Protein AF-A0A1F7A471-F1 (afdb_monomer_lite)

Foldseek 3Di:
DVVVVVVVVVVPPPPPPPPPDPPDDDDDDDAAQPQDQDDPACAHFPRNVPDALVNVQAPHFGWGQDSVSDIDCPRTHHGHPDPPPPPDDDDDDDDDDDDDDDDDDDDDDDDDDDDDDDDDDDDDDDDPPPPQPADPPLQCVQVPVNSRAAEPVSVVVSCVQLVVLLCVQVVPPDDDDPPPDDRSQPSVRPPHRDVVSVVVNVVRYD

Secondary structure (DSSP, 8-state):
-HHHHHHHHHTT-------------------TTSSS--TT-S-BTTB-TT--TTTTTEEEE--EE-TTSSEEGGGEEEEPP----PPPPPPPPPPPPPPPPPP-----------PPPPPPPP---------PPPPPHHHHTS-SS-SS-B-TTTHHHHHHHHHHHHHHHHHT-SS-----S--TT-SSSSS--SHHHHHHHHHTB-

Radius of gyration: 36.74 Å; chains: 1; bounding box: 46×128×85 Å

Structure (mmCIF, N/CA/C/O backbone):
data_AF-A0A1F7A471-F1
#
_entry.id   AF-A0A1F7A471-F1
#
loop_
_atom_site.group_PDB
_atom_site.id
_atom_site.type_symbol
_atom_site.label_atom_id
_atom_site.label_alt_id
_atom_site.label_comp_id
_atom_site.label_asym_id
_atom_site.label_entity_id
_atom_site.label_seq_id
_atom_site.pdbx_PDB_ins_code
_atom_site.Cartn_x
_atom_site.Cartn_y
_atom_site.Cartn_z
_atom_site.occupancy
_atom_site.B_iso_or_equiv
_atom_site.auth_seq_id
_atom_site.auth_comp_id
_atom_site.auth_asym_id
_atom_site.auth_atom_id
_atom_site.pdbx_PDB_model_num
ATOM 1 N N . MET A 1 1 ? -15.767 83.760 -12.340 1.00 61.53 1 MET A N 1
ATOM 2 C CA . MET A 1 1 ? -14.643 82.827 -12.591 1.00 61.53 1 MET A CA 1
ATOM 3 C C . MET A 1 1 ? -14.712 81.538 -11.773 1.00 61.53 1 MET A C 1
ATOM 5 O O . MET A 1 1 ? -14.435 80.496 -12.341 1.00 61.53 1 MET A O 1
ATOM 9 N N . ILE A 1 2 ? -15.124 81.565 -10.499 1.00 60.84 2 ILE A N 1
ATOM 10 C CA . ILE A 1 2 ? -15.163 80.365 -9.632 1.00 60.84 2 ILE A CA 1
ATOM 11 C C . ILE A 1 2 ? -16.212 79.325 -10.090 1.00 60.84 2 ILE A C 1
ATOM 13 O O . ILE A 1 2 ? -15.950 78.129 -10.060 1.00 60.84 2 ILE A O 1
ATOM 17 N N . VAL A 1 3 ? -17.365 79.770 -10.605 1.00 62.06 3 VAL A N 1
ATOM 18 C CA . VAL A 1 3 ? -18.465 78.877 -11.031 1.00 62.06 3 VAL A CA 1
ATOM 19 C C . VAL A 1 3 ? -18.131 78.074 -12.301 1.00 62.06 3 VAL A C 1
ATOM 21 O O . VAL A 1 3 ? -18.500 76.909 -12.400 1.00 62.06 3 VAL A O 1
ATOM 24 N N . LEU A 1 4 ? -17.374 78.649 -13.249 1.00 61.03 4 LEU A N 1
ATOM 25 C CA . LEU A 1 4 ? -16.948 77.934 -14.465 1.00 61.03 4 LEU A CA 1
ATOM 26 C C . LEU A 1 4 ? -15.910 76.840 -14.168 1.00 61.03 4 LEU A C 1
ATOM 28 O O . LEU A 1 4 ? -15.928 75.797 -14.815 1.00 61.03 4 LEU A O 1
ATOM 32 N N . ALA A 1 5 ? -15.034 77.056 -13.181 1.00 60.69 5 ALA A N 1
ATOM 33 C CA . ALA A 1 5 ? -14.029 76.074 -12.776 1.00 60.69 5 ALA A CA 1
ATOM 34 C C . ALA A 1 5 ? -14.664 74.841 -12.110 1.00 60.69 5 ALA A C 1
ATOM 36 O O . ALA A 1 5 ? -14.241 73.719 -12.372 1.00 60.69 5 ALA A O 1
ATOM 37 N N . ALA A 1 6 ? -15.722 75.035 -11.314 1.00 61.31 6 ALA A N 1
ATOM 38 C CA . ALA A 1 6 ? -16.467 73.939 -10.693 1.00 61.31 6 ALA A CA 1
ATOM 39 C C . ALA A 1 6 ? -17.233 73.089 -11.724 1.00 61.31 6 ALA A C 1
ATOM 41 O O . ALA A 1 6 ? -17.275 71.867 -11.607 1.00 61.31 6 ALA A O 1
ATOM 42 N N . LEU A 1 7 ? -17.785 73.720 -12.768 1.00 61.72 7 LEU A N 1
ATOM 43 C CA . LEU A 1 7 ? -18.482 73.013 -13.845 1.00 61.72 7 LEU A CA 1
ATOM 44 C C . LEU A 1 7 ? -17.508 72.173 -14.688 1.00 61.72 7 LEU A C 1
ATOM 46 O O . LEU A 1 7 ? -17.816 71.038 -15.031 1.00 61.72 7 LEU A O 1
ATOM 50 N N . PHE A 1 8 ? -16.301 72.683 -14.953 1.00 60.00 8 PHE A N 1
ATOM 51 C CA . PHE A 1 8 ? -15.261 71.939 -15.674 1.00 60.00 8 PHE A CA 1
ATOM 52 C C . PHE A 1 8 ? -14.729 70.738 -14.871 1.00 60.00 8 PHE A C 1
ATOM 54 O O . PHE A 1 8 ? -14.389 69.712 -15.455 1.00 60.00 8 PHE A O 1
ATOM 61 N N . LEU A 1 9 ? -14.713 70.840 -13.536 1.00 57.88 9 LEU A N 1
ATOM 62 C CA . LEU A 1 9 ? -14.314 69.752 -12.636 1.00 57.88 9 LEU A CA 1
ATOM 63 C C . LEU A 1 9 ? -15.352 68.614 -12.574 1.00 57.88 9 LEU A C 1
ATOM 65 O O . LEU A 1 9 ? -14.995 67.468 -12.326 1.00 57.88 9 LEU A O 1
ATOM 69 N N . LEU A 1 10 ? -16.634 68.919 -12.807 1.00 58.28 10 LEU A N 1
ATOM 70 C CA . LEU A 1 10 ? -17.724 67.935 -12.791 1.00 58.28 10 LEU A CA 1
ATOM 71 C C . LEU A 1 10 ? -17.850 67.152 -14.112 1.00 58.28 10 LEU A C 1
ATOM 73 O O . LEU A 1 10 ? -18.339 66.026 -14.097 1.00 58.28 10 LEU A O 1
ATOM 77 N N . LEU A 1 11 ? -17.380 67.698 -15.243 1.00 58.06 11 LEU A N 1
ATOM 78 C CA . LEU A 1 11 ? -17.401 67.010 -16.547 1.00 58.06 11 LEU A CA 1
ATOM 79 C C . LEU A 1 11 ? -16.275 65.973 -16.739 1.00 58.06 11 LEU A C 1
ATOM 81 O O . LEU A 1 11 ? -16.316 65.206 -17.702 1.00 58.06 11 LEU A O 1
ATOM 85 N N . THR A 1 12 ? -15.270 65.923 -15.859 1.00 57.50 12 THR A N 1
ATOM 86 C CA . THR A 1 12 ? -14.150 64.967 -15.962 1.00 57.50 12 THR A CA 1
ATOM 87 C C . THR A 1 12 ? -14.329 63.714 -15.110 1.00 57.50 12 THR A C 1
ATOM 89 O O . THR A 1 12 ? -13.489 62.816 -15.183 1.00 57.50 12 THR A O 1
ATOM 92 N N . VAL A 1 13 ? -15.431 63.592 -14.359 1.00 59.12 13 VAL A N 1
ATOM 93 C CA . VAL A 1 13 ? -15.752 62.378 -13.595 1.00 59.12 13 VAL A CA 1
ATOM 94 C C . VAL A 1 13 ? -16.277 61.305 -14.554 1.00 59.12 13 VAL A C 1
ATOM 96 O O . VAL A 1 13 ? -17.459 60.976 -14.589 1.00 59.12 13 VAL A O 1
ATOM 99 N N . ARG A 1 14 ? -15.392 60.767 -15.398 1.00 65.19 14 ARG A N 1
ATOM 100 C CA . ARG A 1 14 ? -15.658 59.527 -16.128 1.00 65.19 14 ARG A CA 1
ATOM 101 C C . ARG A 1 14 ? -15.667 58.404 -15.100 1.00 65.19 14 ARG A C 1
ATOM 103 O O . ARG A 1 14 ? -14.618 58.034 -14.582 1.00 65.19 14 ARG A O 1
ATOM 110 N N . SER A 1 15 ? -16.847 57.875 -14.796 1.00 63.59 15 SER A N 1
ATOM 111 C CA . SER A 1 15 ? -16.983 56.625 -14.055 1.00 63.59 15 SER A CA 1
ATOM 112 C C . SER A 1 15 ? -16.317 55.515 -14.869 1.00 63.59 15 SER A C 1
ATOM 114 O O . SER A 1 15 ? -16.874 55.034 -15.852 1.00 63.59 15 SER A O 1
ATOM 116 N N . ALA A 1 16 ? -15.089 55.147 -14.507 1.00 66.25 16 ALA A N 1
ATOM 117 C CA . ALA A 1 16 ? -14.471 53.930 -15.000 1.00 66.25 16 ALA A CA 1
ATOM 118 C C . ALA A 1 16 ? -15.148 52.762 -14.274 1.00 66.25 16 ALA A C 1
ATOM 120 O O . ALA A 1 16 ? -14.869 52.504 -13.105 1.00 66.25 16 ALA A O 1
ATOM 121 N N . SER A 1 17 ? -16.091 52.096 -14.938 1.00 69.44 17 SER A N 1
ATOM 122 C CA . SER A 1 17 ? -16.615 50.819 -14.459 1.00 69.44 17 SER A CA 1
ATOM 123 C C . SER A 1 17 ? -15.483 49.797 -14.523 1.00 69.44 17 SER A C 1
ATOM 125 O O . SER A 1 17 ? -15.115 49.340 -15.602 1.00 69.44 17 SER A O 1
ATOM 127 N N . ALA A 1 18 ? -14.899 49.466 -13.373 1.00 66.88 18 ALA A N 1
ATOM 128 C CA . ALA A 1 18 ? -14.008 48.323 -13.262 1.00 66.88 18 ALA A CA 1
ATOM 129 C C . ALA A 1 18 ? -14.864 47.053 -13.387 1.00 66.88 18 ALA A C 1
ATOM 131 O O . ALA A 1 18 ? -15.591 46.691 -12.465 1.00 66.88 18 ALA A O 1
ATOM 132 N N . VAL A 1 19 ? -14.833 46.411 -14.556 1.00 72.00 19 VAL A N 1
ATOM 133 C CA . VAL A 1 19 ? -15.349 45.049 -14.717 1.00 72.00 19 VAL A CA 1
ATOM 134 C C . VAL A 1 19 ? -14.347 44.124 -14.028 1.00 72.00 19 VAL A C 1
ATOM 136 O O . VAL A 1 19 ? -13.244 43.932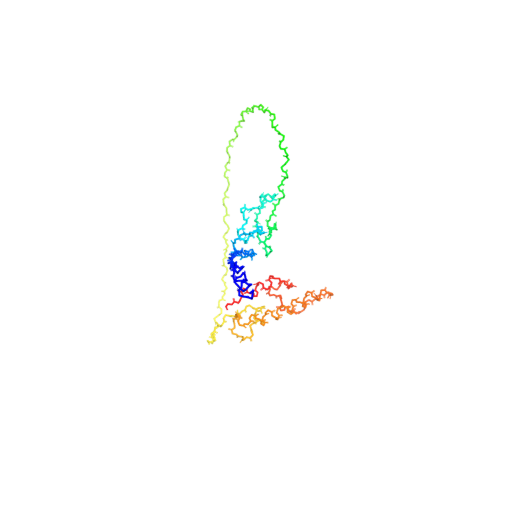 -14.532 1.00 72.00 19 VAL A O 1
ATOM 139 N N . SER A 1 20 ? -14.711 43.588 -12.863 1.00 71.88 20 SER A N 1
ATOM 140 C CA . SER A 1 20 ? -13.999 42.455 -12.268 1.00 71.88 20 SER A CA 1
ATOM 141 C C . SER A 1 20 ? -14.409 41.213 -13.051 1.00 71.88 20 SER A C 1
ATOM 143 O O . SER A 1 20 ? -15.549 40.767 -12.941 1.00 71.88 20 SER A O 1
ATOM 145 N N . GLN A 1 21 ? -13.533 40.713 -13.925 1.00 71.44 21 GLN A N 1
ATOM 146 C CA . GLN A 1 21 ? -13.694 39.369 -14.471 1.00 71.44 21 GLN A CA 1
ATOM 147 C C . GLN A 1 21 ? -13.093 38.401 -13.462 1.00 71.44 21 GLN A C 1
ATOM 149 O O . GLN A 1 21 ? -11.875 38.362 -13.291 1.00 71.44 21 GLN A O 1
ATOM 154 N N . ASP A 1 22 ? -13.947 37.631 -12.798 1.00 77.56 22 ASP A N 1
ATOM 155 C CA . ASP A 1 22 ? -13.494 36.524 -11.970 1.00 77.56 22 ASP A CA 1
ATOM 156 C C . ASP A 1 22 ? -13.024 35.409 -12.909 1.00 77.56 22 ASP A C 1
ATOM 158 O O . ASP A 1 22 ? -13.817 34.669 -13.493 1.00 77.56 22 ASP A O 1
ATOM 162 N N . VAL A 1 23 ? -11.710 35.325 -13.117 1.00 74.69 23 VAL A N 1
ATOM 163 C CA . VAL A 1 23 ? -11.098 34.189 -13.807 1.00 74.69 23 VAL A CA 1
ATOM 164 C C . VAL A 1 23 ? -11.059 33.039 -12.810 1.00 74.69 23 VAL A C 1
ATOM 166 O O . VAL A 1 23 ? -10.160 32.946 -11.976 1.00 74.69 23 VAL A O 1
ATOM 169 N N . THR A 1 24 ? -12.067 32.173 -12.863 1.00 76.38 24 THR A N 1
ATOM 170 C CA . THR A 1 24 ? -12.069 30.932 -12.089 1.00 76.38 24 THR A CA 1
ATOM 171 C C . THR A 1 24 ? -11.083 29.956 -12.725 1.00 76.38 24 THR A C 1
ATOM 173 O O . THR A 1 24 ? -11.373 29.343 -13.749 1.00 76.38 24 THR A O 1
ATOM 176 N N . ALA A 1 25 ? -9.901 29.827 -12.125 1.00 78.00 25 ALA A N 1
ATOM 177 C CA . ALA A 1 25 ? -8.973 28.745 -12.420 1.00 78.00 25 ALA A CA 1
ATOM 178 C C . ALA A 1 25 ? -9.196 27.627 -11.398 1.00 78.00 25 ALA A C 1
ATOM 180 O O . ALA A 1 25 ? -8.990 27.820 -10.200 1.00 78.00 25 ALA A O 1
ATOM 181 N N . THR A 1 26 ? -9.642 26.461 -11.859 1.00 74.75 26 THR A N 1
ATOM 182 C CA . THR A 1 26 ? -9.708 25.264 -11.020 1.00 74.75 26 THR A CA 1
ATOM 183 C C . THR A 1 26 ? -8.337 24.605 -11.042 1.00 74.75 26 THR A C 1
ATOM 185 O O . THR A 1 26 ? -7.922 24.071 -12.068 1.00 74.75 26 THR A O 1
ATOM 188 N N . VAL A 1 27 ? -7.619 24.660 -9.922 1.00 77.88 27 VAL A N 1
ATOM 189 C CA . VAL A 1 27 ? -6.439 23.815 -9.718 1.00 77.88 27 VAL A CA 1
ATOM 190 C C . VAL A 1 27 ? -6.959 22.419 -9.408 1.00 77.88 27 VAL A C 1
ATOM 192 O O . VAL A 1 27 ? -7.575 22.211 -8.365 1.00 77.88 27 VAL A O 1
ATOM 195 N N . ARG A 1 28 ? -6.761 21.481 -10.336 1.00 73.38 28 ARG A N 1
ATOM 196 C CA . ARG A 1 28 ? -6.858 20.059 -10.014 1.00 73.38 28 ARG A CA 1
ATOM 197 C C . ARG A 1 28 ? -5.545 19.669 -9.361 1.00 73.38 28 ARG A C 1
ATOM 199 O O . ARG A 1 28 ? -4.495 19.784 -9.986 1.00 73.38 28 ARG A O 1
ATOM 206 N N . LEU A 1 29 ? -5.614 19.334 -8.082 1.00 71.12 29 LEU A N 1
ATOM 207 C CA . LEU A 1 29 ? -4.512 18.689 -7.393 1.00 71.12 29 LEU A CA 1
ATOM 208 C C . LEU A 1 29 ? -4.626 17.217 -7.786 1.00 71.12 29 LEU A C 1
ATOM 210 O O . LEU A 1 29 ? -5.637 16.612 -7.449 1.00 71.12 29 LEU A O 1
ATOM 214 N N . SER A 1 30 ? -3.674 16.701 -8.559 1.00 78.81 30 SER A N 1
ATOM 215 C CA . SER A 1 30 ? -3.566 15.259 -8.795 1.00 78.81 30 SER A CA 1
ATOM 216 C C . SER A 1 30 ? -3.247 14.607 -7.447 1.00 78.81 30 SER A C 1
ATOM 218 O O . SER A 1 30 ? -2.315 15.056 -6.761 1.00 78.81 30 SER A O 1
ATOM 220 N N . VAL A 1 31 ? -4.103 13.685 -7.006 1.00 86.12 31 VAL A N 1
ATOM 221 C CA . VAL A 1 31 ? -3.988 12.999 -5.719 1.00 86.12 31 VAL A CA 1
ATOM 222 C C . VAL A 1 31 ? -3.836 11.516 -5.987 1.00 86.12 31 VAL A C 1
ATOM 224 O O . VAL A 1 31 ? -4.805 10.855 -6.335 1.00 86.12 31 VAL A O 1
ATOM 227 N N . CYS A 1 32 ? -2.650 11.006 -5.679 1.00 90.38 32 CYS A N 1
ATOM 228 C CA . CYS A 1 32 ? -2.385 9.587 -5.770 1.00 90.38 32 CYS A CA 1
ATOM 229 C C . CYS A 1 32 ? -3.306 8.776 -4.849 1.00 90.38 32 CYS A C 1
ATOM 231 O O . CYS A 1 32 ? -3.420 9.063 -3.649 1.00 90.38 32 CYS A O 1
ATOM 233 N N . GLY A 1 33 ? -3.911 7.732 -5.402 1.00 89.44 33 GLY A N 1
ATOM 234 C CA . GLY A 1 33 ? -4.796 6.804 -4.713 1.00 89.44 33 GLY A CA 1
ATOM 235 C C . GLY A 1 33 ? -6.290 7.086 -4.889 1.00 89.44 33 GLY A C 1
ATOM 236 O O . GLY A 1 33 ? -7.084 6.590 -4.084 1.00 89.44 33 GLY A O 1
ATOM 237 N N . ASP A 1 34 ? -6.693 7.882 -5.880 1.00 91.88 34 ASP A N 1
ATOM 238 C CA . ASP A 1 34 ? -8.094 8.213 -6.164 1.00 91.88 34 ASP A CA 1
ATOM 239 C C . ASP A 1 34 ? -8.738 7.340 -7.264 1.00 91.88 34 ASP A C 1
ATOM 241 O O . ASP A 1 34 ? -9.921 7.505 -7.587 1.00 91.88 34 ASP A O 1
ATOM 245 N N . LEU A 1 35 ? -7.991 6.336 -7.739 1.00 92.62 35 LEU A N 1
ATOM 246 C CA . LEU A 1 35 ? -8.337 5.375 -8.791 1.00 92.62 35 LEU A CA 1
ATOM 247 C C . LEU A 1 35 ? -8.369 5.962 -10.209 1.00 92.62 35 LEU A C 1
ATOM 249 O O . LEU A 1 35 ? -8.890 5.300 -11.116 1.00 92.62 35 LEU A O 1
ATOM 253 N N . VAL A 1 36 ? -7.856 7.177 -10.413 1.00 93.25 36 VAL A N 1
ATOM 254 C CA . VAL A 1 36 ? -7.809 7.839 -11.718 1.00 93.25 36 VAL A CA 1
ATOM 255 C C . VAL A 1 36 ? -6.432 8.455 -11.939 1.00 93.25 36 VAL A C 1
ATOM 257 O O . VAL A 1 36 ? -6.082 9.458 -11.338 1.00 93.25 36 VAL A O 1
ATOM 260 N N . ALA A 1 37 ? -5.680 7.936 -12.905 1.00 94.19 37 ALA A N 1
ATOM 261 C CA . ALA A 1 37 ? -4.380 8.500 -13.241 1.00 94.19 37 ALA A CA 1
ATOM 262 C C . ALA A 1 37 ? -4.550 9.845 -13.978 1.00 94.19 37 ALA A C 1
ATOM 264 O O . ALA A 1 37 ? -4.883 9.882 -15.175 1.00 94.19 37 ALA A O 1
ATOM 265 N N . GLU A 1 38 ? -4.308 10.969 -13.290 1.00 91.38 38 GLU A N 1
ATOM 266 C CA . GLU A 1 38 ? -4.456 12.312 -13.859 1.00 91.38 38 GLU A CA 1
ATOM 267 C C . GLU A 1 38 ? -3.229 13.225 -13.682 1.00 91.38 38 GLU A C 1
ATOM 269 O O . GLU A 1 38 ? -2.317 13.012 -12.889 1.00 91.38 38 GLU A O 1
ATOM 274 N N . GLY A 1 39 ? -3.170 14.287 -14.490 1.00 88.94 39 GLY A N 1
ATOM 275 C CA . GLY A 1 39 ? -2.099 15.280 -14.394 1.00 88.94 39 GLY A CA 1
ATOM 276 C C . GLY A 1 39 ? -0.701 14.697 -14.637 1.00 88.94 39 GLY A C 1
ATOM 277 O O . GLY A 1 39 ? -0.367 14.351 -15.773 1.00 88.94 39 GLY A O 1
ATOM 278 N N . SER A 1 40 ? 0.129 14.696 -13.589 1.00 87.19 40 SER A N 1
ATOM 279 C CA . SER A 1 40 ? 1.523 14.229 -13.610 1.00 87.19 40 SER A CA 1
ATOM 280 C C . SER A 1 40 ? 1.719 12.814 -13.062 1.00 87.19 40 SER A C 1
ATOM 282 O O . SER A 1 40 ? 2.865 12.396 -12.939 1.00 87.19 40 SER A O 1
ATOM 284 N N . GLU A 1 41 ? 0.648 12.102 -12.722 1.00 93.38 41 GLU A N 1
ATOM 285 C CA . GLU A 1 41 ? 0.721 10.720 -12.245 1.00 93.38 41 GLU A CA 1
ATOM 286 C C . GLU A 1 41 ? 0.971 9.763 -13.415 1.00 93.38 41 GLU A C 1
ATOM 288 O O . GLU A 1 41 ? 0.417 9.913 -14.518 1.00 93.38 41 GLU A O 1
ATOM 293 N N . GLU A 1 42 ? 1.842 8.781 -13.192 1.00 94.50 42 GLU A N 1
ATOM 294 C CA . GLU A 1 42 ? 2.112 7.745 -14.187 1.00 94.50 42 GLU A CA 1
ATOM 295 C C . GLU A 1 42 ? 1.012 6.677 -14.173 1.00 94.50 42 GLU A C 1
ATOM 297 O O . GLU A 1 42 ? 0.635 6.163 -15.231 1.00 94.50 42 GLU A O 1
ATOM 302 N N . CYS A 1 43 ? 0.444 6.422 -12.994 1.00 96.00 43 CYS A N 1
ATOM 303 C CA . CYS A 1 43 ? -0.637 5.483 -12.732 1.00 96.00 43 CYS A CA 1
ATOM 304 C C . CYS A 1 43 ? -1.413 5.871 -11.461 1.00 96.00 43 CYS A C 1
ATOM 306 O O . CYS A 1 43 ? -0.953 6.716 -10.703 1.00 96.00 43 CYS A O 1
ATOM 308 N N . ASP A 1 44 ? -2.549 5.216 -11.206 1.00 95.31 44 ASP A N 1
ATOM 309 C CA . ASP A 1 44 ? -3.243 5.231 -9.914 1.00 95.31 44 ASP A CA 1
ATOM 310 C C . ASP A 1 44 ? -3.902 3.868 -9.646 1.00 95.31 44 ASP A C 1
ATOM 312 O O . ASP A 1 44 ? -4.901 3.498 -10.270 1.00 95.31 44 ASP A O 1
ATOM 316 N N . ASN A 1 45 ? -3.345 3.095 -8.710 1.00 92.44 45 ASN A N 1
ATOM 317 C CA . ASN A 1 45 ? -3.793 1.733 -8.401 1.00 92.44 45 ASN A CA 1
ATOM 318 C C . ASN A 1 45 ? -3.884 0.839 -9.658 1.00 92.44 45 ASN A C 1
ATOM 320 O O . ASN A 1 45 ? -2.872 0.362 -10.163 1.00 92.44 45 ASN A O 1
ATOM 324 N N . LEU A 1 46 ? -5.108 0.580 -10.139 1.00 93.56 46 LEU A N 1
ATOM 325 C CA . LEU A 1 46 ? -5.388 -0.234 -11.326 1.00 93.56 46 LEU A CA 1
ATOM 326 C C . LEU A 1 46 ? -5.455 0.593 -12.614 1.00 93.56 46 LEU A C 1
ATOM 328 O O . LEU A 1 46 ? -5.418 0.015 -13.703 1.00 93.56 46 LEU A O 1
ATOM 332 N N . ASP A 1 47 ? -5.565 1.919 -12.517 1.00 96.00 47 ASP A N 1
ATOM 333 C CA . ASP A 1 47 ? -5.438 2.802 -13.669 1.00 96.00 47 ASP A CA 1
ATOM 334 C C . ASP A 1 47 ? -3.957 2.962 -14.024 1.00 96.00 47 ASP A C 1
ATOM 336 O O . ASP A 1 47 ? -3.279 3.907 -13.635 1.00 96.00 47 ASP A O 1
ATOM 340 N N . LEU A 1 48 ? -3.435 1.988 -14.765 1.00 95.81 48 LEU A N 1
ATOM 341 C CA . LEU A 1 48 ? -2.052 1.981 -15.243 1.00 95.81 48 LEU A CA 1
ATOM 342 C C . LEU A 1 48 ? -1.891 2.735 -16.571 1.00 95.81 48 LEU A C 1
ATOM 344 O O . LEU A 1 48 ? -0.885 2.555 -17.256 1.00 95.81 48 LEU A O 1
AT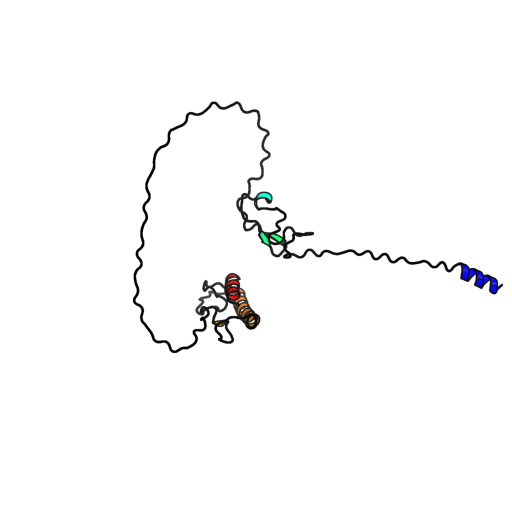OM 348 N N . ARG A 1 49 ? -2.895 3.514 -17.005 1.00 94.50 49 ARG A N 1
ATOM 349 C CA . ARG A 1 49 ? -2.909 4.204 -18.312 1.00 94.50 49 ARG A CA 1
ATOM 350 C C . ARG A 1 49 ? -2.616 3.273 -19.492 1.00 94.50 49 ARG A C 1
ATOM 352 O O . ARG A 1 49 ? -1.845 3.607 -20.398 1.00 94.50 49 ARG A O 1
ATOM 359 N N . ASP A 1 50 ? -3.208 2.081 -19.439 1.00 94.50 50 ASP A N 1
ATOM 360 C CA . ASP A 1 50 ? -2.995 0.977 -20.383 1.00 94.50 50 ASP A CA 1
ATOM 361 C C . ASP A 1 50 ? -1.528 0.502 -20.500 1.00 94.50 50 ASP A C 1
ATOM 363 O O . ASP A 1 50 ? -1.170 -0.204 -21.450 1.00 94.50 50 ASP A O 1
ATOM 367 N N . GLN A 1 51 ? -0.657 0.867 -19.552 1.00 96.44 51 GLN A N 1
ATOM 368 C CA . GLN A 1 51 ? 0.703 0.344 -19.485 1.00 96.44 51 GLN A CA 1
ATOM 369 C C . GLN A 1 51 ? 0.723 -1.063 -18.893 1.00 96.44 51 GLN A C 1
ATOM 371 O O . GLN A 1 51 ? -0.127 -1.479 -18.110 1.00 96.44 51 GLN A O 1
ATOM 376 N N . THR A 1 52 ? 1.732 -1.819 -19.305 1.00 95.75 52 THR A N 1
ATOM 377 C CA . THR A 1 52 ? 2.021 -3.171 -18.835 1.00 95.75 52 THR A CA 1
ATOM 378 C C . THR A 1 52 ? 3.532 -3.322 -18.728 1.00 95.75 52 THR A C 1
ATOM 380 O O . THR A 1 52 ? 4.277 -2.598 -19.389 1.00 95.75 52 THR A O 1
ATOM 383 N N . CYS A 1 53 ? 4.009 -4.346 -18.022 1.00 96.19 53 CYS A N 1
ATOM 384 C CA . CYS A 1 53 ? 5.429 -4.703 -18.049 1.00 96.19 53 CYS A CA 1
ATOM 385 C C . CYS A 1 53 ? 5.969 -4.795 -19.491 1.00 96.19 53 CYS A C 1
ATOM 387 O O . CYS A 1 53 ? 7.078 -4.359 -19.793 1.00 96.19 53 CYS A O 1
ATOM 389 N N . ARG A 1 54 ? 5.149 -5.282 -20.433 1.00 93.88 54 ARG A N 1
ATOM 390 C CA . ARG A 1 54 ? 5.540 -5.406 -21.840 1.00 93.88 54 ARG A CA 1
ATOM 391 C C . ARG A 1 54 ? 5.709 -4.071 -22.562 1.00 93.88 54 ARG A C 1
ATOM 393 O O . ARG A 1 54 ? 6.583 -3.972 -23.423 1.00 93.88 54 ARG A O 1
ATOM 400 N N . SER A 1 55 ? 4.891 -3.065 -22.256 1.00 93.38 55 SER A N 1
ATOM 401 C CA . SER A 1 55 ? 5.033 -1.736 -22.865 1.00 93.38 55 SER A CA 1
ATOM 402 C C . SER A 1 55 ? 6.228 -0.965 -22.298 1.00 93.38 55 SER A C 1
ATOM 404 O O . SER A 1 55 ? 6.822 -0.177 -23.032 1.00 93.38 55 SER A O 1
ATOM 406 N N . LEU A 1 56 ? 6.643 -1.272 -21.064 1.00 92.62 56 LEU A N 1
ATOM 407 C CA . LEU A 1 56 ? 7.843 -0.726 -20.415 1.00 92.62 56 LEU A CA 1
ATOM 408 C C . LEU A 1 56 ? 9.151 -1.437 -20.822 1.00 92.62 56 LEU A C 1
ATOM 410 O O . LEU A 1 56 ? 10.240 -1.025 -20.436 1.00 92.62 56 LEU A O 1
ATOM 414 N N . GLY A 1 57 ? 9.073 -2.474 -21.662 1.00 91.38 57 GLY A N 1
ATOM 415 C CA . GLY A 1 57 ? 10.250 -3.164 -22.203 1.00 91.38 57 GLY A CA 1
ATOM 416 C C . GLY A 1 57 ? 10.636 -4.451 -21.471 1.00 91.38 57 GLY A C 1
ATOM 417 O O . GLY A 1 57 ? 11.698 -5.017 -21.741 1.00 91.38 57 GLY A O 1
ATOM 418 N N . TYR A 1 58 ? 9.770 -4.962 -20.602 1.00 93.62 58 TYR A N 1
ATOM 419 C CA . TYR A 1 58 ? 9.901 -6.292 -20.020 1.00 93.62 58 TYR A CA 1
ATOM 420 C C . TYR A 1 58 ? 9.234 -7.358 -20.901 1.00 93.62 58 TYR A C 1
ATOM 422 O O . TYR A 1 58 ? 8.470 -7.071 -21.824 1.00 93.62 58 TYR A O 1
ATOM 430 N N . PHE A 1 59 ? 9.551 -8.626 -20.660 1.00 91.94 59 PHE A N 1
ATOM 431 C CA . PHE A 1 59 ? 8.990 -9.746 -21.408 1.00 91.94 59 PHE A CA 1
ATOM 432 C C . PHE A 1 59 ? 7.578 -10.086 -20.918 1.00 91.94 59 PHE A C 1
ATOM 434 O O . PHE A 1 59 ? 6.680 -10.314 -21.734 1.00 91.94 59 PHE A O 1
ATOM 441 N N . ALA A 1 60 ? 7.396 -10.117 -19.597 1.00 92.12 60 ALA A N 1
ATOM 442 C CA . ALA A 1 60 ? 6.141 -10.422 -18.920 1.00 92.12 60 ALA A CA 1
ATOM 443 C C . ALA A 1 60 ? 6.155 -9.877 -17.478 1.00 92.12 60 ALA A C 1
ATOM 445 O O . ALA A 1 60 ? 7.122 -9.239 -17.061 1.00 92.12 60 ALA A O 1
ATOM 446 N N . GLY A 1 61 ? 5.076 -10.132 -16.741 1.00 94.75 61 GLY A N 1
ATOM 447 C CA . GLY A 1 61 ? 4.908 -9.734 -15.347 1.00 94.75 61 GLY A CA 1
ATOM 448 C C . GLY A 1 61 ? 3.627 -8.952 -15.109 1.00 94.75 61 GLY A C 1
ATOM 449 O O . GLY A 1 61 ? 2.891 -8.654 -16.055 1.00 94.75 61 GLY A O 1
ATOM 450 N N . ASP A 1 62 ? 3.405 -8.636 -13.841 1.00 95.56 62 ASP A N 1
ATOM 451 C CA . ASP A 1 62 ? 2.308 -7.801 -13.370 1.00 95.56 62 ASP A CA 1
ATOM 452 C C . ASP A 1 62 ? 2.883 -6.430 -13.007 1.00 95.56 62 ASP A C 1
ATOM 454 O O . ASP A 1 62 ? 3.804 -6.336 -12.200 1.00 95.56 62 ASP A O 1
ATOM 458 N N . LEU A 1 63 ? 2.384 -5.384 -13.668 1.00 96.38 63 LEU A N 1
ATOM 459 C CA . LEU A 1 63 ? 2.779 -4.003 -13.402 1.00 96.38 63 LEU A CA 1
ATOM 460 C C . LEU A 1 63 ? 1.866 -3.450 -12.308 1.00 96.38 63 LEU A C 1
ATOM 462 O O . LEU A 1 63 ? 0.645 -3.539 -12.448 1.00 96.38 63 LEU A O 1
ATOM 466 N N . SER A 1 64 ? 2.443 -2.890 -11.250 1.00 95.94 64 SER A N 1
ATOM 467 C CA . SER A 1 64 ? 1.709 -2.229 -10.167 1.00 95.94 64 SER A CA 1
ATOM 468 C C . SER A 1 64 ? 1.941 -0.720 -10.187 1.00 95.94 64 SER A C 1
ATOM 470 O O . SER A 1 64 ? 2.845 -0.216 -10.852 1.00 95.94 64 SER A O 1
ATOM 472 N N . CYS A 1 65 ? 1.086 0.000 -9.468 1.00 96.62 65 CYS A N 1
ATOM 473 C CA . CYS A 1 65 ? 1.284 1.406 -9.158 1.00 96.62 65 CYS A CA 1
ATOM 474 C C . CYS A 1 65 ? 1.710 1.541 -7.697 1.00 96.62 65 CYS A C 1
ATOM 476 O O . CYS A 1 65 ? 1.075 0.933 -6.829 1.00 96.62 65 CYS A O 1
ATOM 478 N N . ASP A 1 66 ? 2.769 2.299 -7.425 1.00 93.62 66 ASP A N 1
ATOM 479 C CA . ASP A 1 66 ? 3.237 2.519 -6.060 1.00 93.62 66 ASP A CA 1
ATOM 480 C C . ASP A 1 66 ? 2.497 3.670 -5.350 1.00 93.62 66 ASP A C 1
ATOM 482 O O . ASP A 1 66 ? 1.616 4.331 -5.901 1.00 93.62 66 ASP A O 1
ATOM 486 N N . ILE A 1 67 ? 2.860 3.921 -4.087 1.00 90.88 67 ILE A N 1
ATOM 487 C CA . ILE A 1 67 ? 2.248 4.984 -3.270 1.00 90.88 67 ILE A CA 1
ATOM 488 C C . ILE A 1 67 ? 2.645 6.405 -3.703 1.00 90.88 67 ILE A C 1
ATOM 490 O O . ILE A 1 67 ? 2.090 7.378 -3.190 1.00 90.88 67 ILE A O 1
ATOM 494 N N . ALA A 1 68 ? 3.650 6.529 -4.567 1.00 90.94 68 ALA A N 1
ATOM 495 C CA . ALA A 1 68 ? 4.098 7.775 -5.170 1.00 90.94 68 ALA A CA 1
ATOM 496 C C . ALA A 1 68 ? 3.457 8.007 -6.553 1.00 90.94 68 ALA A C 1
ATOM 498 O O . ALA A 1 68 ? 3.712 9.047 -7.160 1.00 90.94 68 ALA A O 1
ATOM 499 N N . CYS A 1 69 ? 2.590 7.092 -7.010 1.00 94.38 69 CYS A N 1
ATOM 500 C CA . CYS A 1 69 ? 2.001 7.076 -8.347 1.00 94.38 69 CYS A CA 1
ATOM 501 C C . CYS A 1 69 ? 3.045 6.989 -9.470 1.00 94.38 69 CYS A C 1
ATOM 503 O O . CYS A 1 69 ? 2.868 7.542 -10.564 1.00 94.38 69 CYS A O 1
ATOM 505 N N . GLU A 1 70 ? 4.122 6.262 -9.176 1.00 95.06 70 GLU A N 1
ATOM 506 C CA . GLU A 1 70 ? 5.123 5.790 -10.124 1.00 95.06 70 GLU A CA 1
ATOM 507 C C . GLU A 1 70 ? 4.881 4.302 -10.425 1.00 95.06 70 GLU A C 1
ATOM 509 O O . GLU A 1 70 ? 4.282 3.556 -9.636 1.00 95.06 70 GLU A O 1
ATOM 514 N N . PHE A 1 71 ? 5.325 3.854 -11.599 1.00 96.81 71 PHE A N 1
ATOM 515 C CA . PHE A 1 71 ? 5.233 2.443 -11.959 1.00 96.81 71 PHE A CA 1
ATOM 516 C C . PHE A 1 71 ? 6.133 1.577 -11.070 1.00 96.81 71 PHE A C 1
ATOM 518 O O . PHE A 1 71 ? 7.355 1.722 -11.059 1.00 96.81 71 PHE A O 1
ATOM 525 N N . ASP A 1 72 ? 5.532 0.605 -10.389 1.00 96.44 72 ASP A N 1
ATOM 526 C CA . ASP A 1 72 ? 6.251 -0.429 -9.656 1.00 96.44 72 ASP A CA 1
ATOM 527 C C . ASP A 1 72 ? 6.549 -1.614 -10.582 1.00 96.44 72 ASP A C 1
ATOM 529 O O . ASP A 1 72 ? 5.697 -2.451 -10.900 1.00 96.44 72 ASP A O 1
ATOM 533 N N . GLU A 1 73 ? 7.799 -1.668 -11.036 1.00 95.69 73 GLU A N 1
ATOM 534 C CA . GLU A 1 73 ? 8.298 -2.681 -11.962 1.00 95.69 73 GLU A CA 1
ATOM 535 C C . GLU A 1 73 ? 8.781 -3.963 -11.254 1.00 95.69 73 GLU A C 1
ATOM 537 O O . GLU A 1 73 ? 9.283 -4.870 -11.923 1.00 95.69 73 GLU A O 1
ATOM 542 N N . LEU A 1 74 ? 8.638 -4.094 -9.925 1.00 94.88 74 LEU A N 1
ATOM 543 C CA . LEU A 1 74 ? 9.119 -5.270 -9.179 1.00 94.88 74 LEU A CA 1
ATOM 544 C C . LEU A 1 74 ? 8.428 -6.578 -9.598 1.00 94.88 74 LEU A C 1
ATOM 546 O O . LEU A 1 74 ? 9.036 -7.649 -9.530 1.00 94.88 74 LEU A O 1
ATOM 550 N N . GLY A 1 75 ? 7.175 -6.500 -10.055 1.00 94.06 75 GLY A N 1
ATOM 551 C CA . GLY A 1 75 ? 6.438 -7.633 -10.624 1.00 94.06 75 GLY A CA 1
ATOM 552 C C . GLY A 1 75 ? 6.807 -7.955 -12.079 1.00 94.06 75 GLY A C 1
ATOM 553 O O . GLY A 1 75 ? 6.403 -9.000 -12.606 1.00 94.06 75 GLY A O 1
ATOM 554 N N . CYS A 1 76 ? 7.592 -7.098 -12.737 1.00 96.19 76 CYS A N 1
ATOM 555 C CA . CYS A 1 76 ? 8.037 -7.282 -14.111 1.00 96.19 76 CYS A CA 1
ATOM 556 C C . CYS A 1 76 ? 9.291 -8.159 -14.195 1.00 96.19 76 CYS A C 1
ATOM 558 O O . CYS A 1 76 ? 10.221 -8.053 -13.398 1.00 96.19 76 CYS A O 1
ATOM 560 N N . TYR A 1 77 ? 9.356 -9.035 -15.202 1.00 94.12 77 TYR A N 1
ATOM 561 C CA . TYR A 1 77 ? 10.503 -9.922 -15.376 1.00 94.12 77 TYR A CA 1
ATOM 562 C C . TYR A 1 77 ? 10.841 -10.218 -16.833 1.00 94.12 77 TYR A C 1
ATOM 564 O O . TYR A 1 77 ? 10.014 -10.184 -17.748 1.00 94.12 77 TYR A O 1
ATOM 572 N N . GLY A 1 78 ? 12.119 -10.564 -17.014 1.00 88.44 78 GLY A N 1
ATOM 573 C CA . GLY A 1 78 ? 12.759 -10.711 -18.312 1.00 88.44 78 GLY A CA 1
ATOM 574 C C . GLY A 1 78 ? 12.890 -9.349 -18.979 1.00 88.44 78 GLY A C 1
ATOM 575 O O . GLY A 1 78 ? 11.899 -8.692 -19.259 1.00 88.44 78 GLY A O 1
ATOM 576 N N . THR A 1 79 ? 14.101 -8.897 -19.270 1.00 79.25 79 THR A N 1
ATOM 577 C CA . THR A 1 79 ? 14.250 -7.748 -20.161 1.00 79.25 79 THR A CA 1
ATOM 578 C C . THR A 1 79 ? 13.899 -8.225 -21.564 1.00 79.25 79 THR A C 1
ATOM 580 O O . THR A 1 79 ? 14.464 -9.211 -22.052 1.00 79.25 79 THR A O 1
ATOM 583 N N . ALA A 1 80 ? 12.916 -7.594 -22.212 1.00 70.75 80 ALA A N 1
ATOM 584 C CA . ALA A 1 80 ? 12.693 -7.885 -23.617 1.00 70.75 80 ALA A CA 1
ATOM 585 C C . ALA A 1 80 ? 14.001 -7.541 -24.347 1.00 70.75 80 ALA A C 1
ATOM 587 O O . ALA A 1 80 ? 14.589 -6.487 -24.075 1.00 70.75 80 ALA A O 1
ATOM 588 N N . PRO A 1 81 ? 14.508 -8.409 -25.243 1.00 70.31 81 PRO A N 1
ATOM 589 C CA . PRO A 1 81 ? 15.659 -8.035 -26.042 1.00 70.31 81 PRO A CA 1
ATOM 590 C C . PRO A 1 81 ? 15.296 -6.736 -26.755 1.00 70.31 81 PRO A C 1
ATOM 592 O O . PRO A 1 81 ? 14.270 -6.677 -27.439 1.00 70.31 81 PRO A O 1
ATOM 595 N N . THR A 1 82 ? 16.111 -5.692 -26.562 1.00 68.62 82 THR A N 1
ATOM 596 C CA . THR A 1 82 ? 15.971 -4.432 -27.295 1.00 68.62 82 THR A CA 1
ATOM 597 C C . THR A 1 82 ? 15.731 -4.790 -28.756 1.00 68.62 82 THR A C 1
ATOM 599 O O . THR A 1 82 ? 16.511 -5.597 -29.281 1.00 68.62 82 THR A O 1
ATOM 602 N N . PRO A 1 83 ? 14.667 -4.282 -29.412 1.00 62.31 83 PRO A N 1
ATOM 603 C CA . PRO A 1 83 ? 14.406 -4.629 -30.795 1.00 62.31 83 PRO A CA 1
ATOM 604 C C . PRO A 1 83 ? 15.635 -4.218 -31.597 1.00 62.31 83 PRO A C 1
ATOM 606 O O . PRO A 1 83 ? 15.876 -3.040 -31.855 1.00 62.31 83 PRO A O 1
ATOM 609 N N . THR A 1 84 ? 16.459 -5.205 -31.948 1.00 67.00 84 THR A N 1
ATOM 610 C CA . THR A 1 84 ? 17.537 -4.997 -32.901 1.00 67.00 84 THR A CA 1
ATOM 611 C C . THR A 1 84 ? 16.817 -4.575 -34.172 1.00 67.00 84 THR A C 1
ATOM 613 O O . THR A 1 84 ? 15.887 -5.292 -34.565 1.00 67.00 84 THR A O 1
ATOM 616 N N . PRO A 1 85 ? 17.149 -3.419 -34.782 1.00 65.00 85 PRO A N 1
ATOM 617 C CA . PRO A 1 85 ? 16.489 -2.992 -36.005 1.00 65.00 85 PRO A CA 1
ATOM 618 C C . PRO A 1 85 ? 16.543 -4.167 -36.972 1.00 65.00 85 PRO A C 1
ATOM 620 O O . PRO A 1 85 ? 17.623 -4.633 -37.336 1.00 65.00 85 PRO A O 1
ATOM 623 N N . THR A 1 86 ? 15.371 -4.724 -37.278 1.00 67.00 86 THR A N 1
ATOM 624 C CA . THR A 1 86 ? 15.280 -5.928 -38.094 1.00 67.00 86 THR A CA 1
ATOM 625 C C . THR A 1 86 ? 15.856 -5.559 -39.455 1.00 67.00 86 THR A C 1
ATOM 627 O O . THR A 1 86 ? 15.311 -4.650 -40.088 1.00 67.00 86 THR A O 1
ATOM 630 N N . PRO A 1 87 ? 16.961 -6.177 -39.920 1.00 66.56 87 PRO A N 1
ATOM 631 C CA . PRO A 1 87 ? 17.404 -5.938 -41.280 1.00 66.56 87 PRO A CA 1
ATOM 632 C C . PRO A 1 87 ? 16.259 -6.360 -42.200 1.00 66.56 87 PRO A C 1
ATOM 634 O O . PRO A 1 87 ? 15.778 -7.491 -42.117 1.00 66.56 87 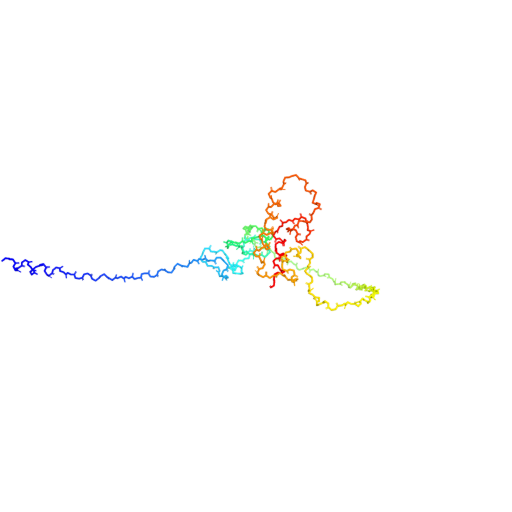PRO A O 1
ATOM 637 N N . THR A 1 88 ? 15.791 -5.429 -43.034 1.00 70.75 88 THR A N 1
ATOM 638 C CA . THR A 1 88 ? 14.754 -5.675 -44.038 1.00 70.75 88 THR A CA 1
ATOM 639 C C . THR A 1 88 ? 15.092 -6.967 -44.787 1.00 70.75 88 THR A C 1
ATOM 641 O O . THR A 1 88 ? 16.169 -7.037 -45.387 1.00 70.75 88 THR A O 1
ATOM 644 N N . PRO A 1 89 ? 14.242 -8.009 -44.740 1.00 60.50 89 PRO A N 1
ATOM 645 C CA . PRO A 1 89 ? 14.590 -9.293 -45.322 1.00 60.50 89 PRO A CA 1
ATOM 646 C C . PRO A 1 89 ? 14.769 -9.153 -46.835 1.00 60.50 89 PRO A C 1
ATOM 648 O O . PRO A 1 89 ? 13.899 -8.641 -47.540 1.00 60.50 89 PRO A O 1
ATOM 651 N N . ALA A 1 90 ? 15.902 -9.640 -47.339 1.00 71.75 90 ALA A N 1
ATOM 652 C CA . ALA A 1 90 ? 16.034 -9.970 -48.751 1.00 71.75 90 ALA A CA 1
ATOM 653 C C . ALA A 1 90 ? 15.038 -11.105 -49.090 1.00 71.75 90 ALA A C 1
ATOM 655 O O . ALA A 1 90 ? 14.794 -11.971 -48.242 1.00 71.75 90 ALA A O 1
ATOM 656 N N . PRO A 1 91 ? 14.439 -11.123 -50.297 1.00 58.28 91 PRO A N 1
ATOM 657 C CA . PRO A 1 91 ? 13.405 -12.093 -50.654 1.00 58.28 91 PRO A CA 1
ATOM 658 C C . PRO A 1 91 ? 13.921 -13.529 -50.494 1.00 58.28 91 PRO A C 1
ATOM 660 O O . PRO A 1 91 ? 14.904 -13.927 -51.117 1.00 58.28 91 PRO A O 1
ATOM 663 N N . THR A 1 92 ? 13.263 -14.304 -49.631 1.00 65.75 92 THR A N 1
ATOM 664 C CA . THR A 1 92 ? 13.630 -15.697 -49.340 1.00 65.75 92 THR A CA 1
ATOM 665 C C . THR A 1 92 ? 13.057 -16.634 -50.413 1.00 65.75 92 THR A C 1
ATOM 667 O O . THR A 1 92 ? 11.864 -16.531 -50.712 1.00 65.75 92 THR A O 1
ATOM 670 N N . PRO A 1 93 ? 13.845 -17.563 -50.993 1.00 57.94 93 PRO A N 1
ATOM 671 C CA . PRO A 1 93 ? 13.312 -18.603 -51.867 1.00 57.94 93 PRO A CA 1
ATOM 672 C C . PRO A 1 93 ? 12.488 -19.632 -51.077 1.00 57.94 93 PRO A C 1
ATOM 674 O O . PRO A 1 93 ? 12.853 -20.063 -49.985 1.00 57.94 93 PRO A O 1
ATOM 677 N N . THR A 1 94 ? 11.362 -20.016 -51.669 1.00 59.31 94 THR A N 1
ATOM 678 C CA . THR A 1 94 ? 10.326 -20.913 -51.145 1.00 59.31 94 THR A CA 1
ATOM 679 C C . THR A 1 94 ? 10.867 -22.292 -50.724 1.00 59.31 94 THR A C 1
ATOM 681 O O . THR A 1 94 ? 11.457 -22.980 -51.559 1.00 59.31 94 THR A O 1
ATOM 684 N N . PRO A 1 95 ? 10.636 -22.759 -49.479 1.00 58.78 95 PRO A N 1
ATOM 685 C CA . PRO A 1 95 ? 10.970 -24.126 -49.085 1.00 58.78 95 PRO A CA 1
ATOM 686 C C . PRO A 1 95 ? 9.939 -25.155 -49.584 1.00 58.78 95 PRO A C 1
ATOM 688 O O . PRO A 1 95 ? 8.734 -24.913 -49.617 1.00 58.78 95 PRO A O 1
ATOM 691 N N . THR A 1 96 ? 10.458 -26.323 -49.970 1.00 59.44 96 THR A N 1
ATOM 692 C CA . THR A 1 96 ? 9.739 -27.522 -50.448 1.00 59.44 96 THR A CA 1
ATOM 693 C C . THR A 1 96 ? 9.172 -28.323 -49.259 1.00 59.44 96 THR A C 1
ATOM 695 O O . THR A 1 96 ? 9.850 -28.401 -48.235 1.00 59.44 96 THR A O 1
ATOM 698 N N . PRO A 1 97 ? 7.961 -28.913 -49.348 1.00 49.31 97 PRO A N 1
ATOM 699 C CA . PRO A 1 97 ? 7.274 -29.511 -48.200 1.00 49.31 97 PRO A CA 1
ATOM 700 C C . PRO A 1 97 ? 7.910 -30.805 -47.661 1.00 49.31 97 PRO A C 1
ATOM 702 O O . PRO A 1 97 ? 8.321 -31.696 -48.403 1.00 49.31 97 PRO A O 1
ATOM 705 N N . THR A 1 98 ? 7.909 -30.879 -46.330 1.00 62.00 98 THR A N 1
ATOM 706 C CA . THR A 1 98 ? 8.378 -31.949 -45.437 1.00 62.00 98 THR A CA 1
ATOM 707 C C . THR A 1 98 ? 7.427 -33.159 -45.398 1.00 62.00 98 THR A C 1
ATOM 709 O O . THR A 1 98 ? 6.213 -32.954 -45.350 1.00 62.00 98 THR A O 1
ATOM 712 N N . PRO A 1 99 ? 7.921 -34.413 -45.320 1.00 47.94 99 PRO A N 1
ATOM 713 C CA . PRO A 1 99 ? 7.085 -35.570 -45.007 1.00 47.94 99 PRO A CA 1
ATOM 714 C C . PRO A 1 99 ? 6.849 -35.760 -43.497 1.00 47.94 99 PRO A C 1
ATOM 716 O O . PRO A 1 99 ? 7.757 -35.683 -42.671 1.00 47.94 99 PRO A O 1
ATOM 719 N N . THR A 1 100 ? 5.590 -36.052 -43.179 1.00 54.66 100 THR A N 1
ATOM 720 C CA . THR A 1 100 ? 4.989 -36.349 -41.872 1.00 54.66 100 THR A CA 1
ATOM 721 C C . THR A 1 100 ? 5.420 -37.708 -41.296 1.00 54.66 100 THR A C 1
ATOM 723 O O . THR A 1 100 ? 5.293 -38.711 -41.999 1.00 54.66 100 THR A O 1
ATOM 726 N N . PRO A 1 101 ? 5.810 -37.794 -40.009 1.00 53.19 101 PRO A N 1
ATOM 727 C CA . PRO A 1 101 ? 5.771 -39.048 -39.258 1.00 53.19 101 PRO A CA 1
ATOM 728 C C . PRO A 1 101 ? 4.527 -39.201 -38.3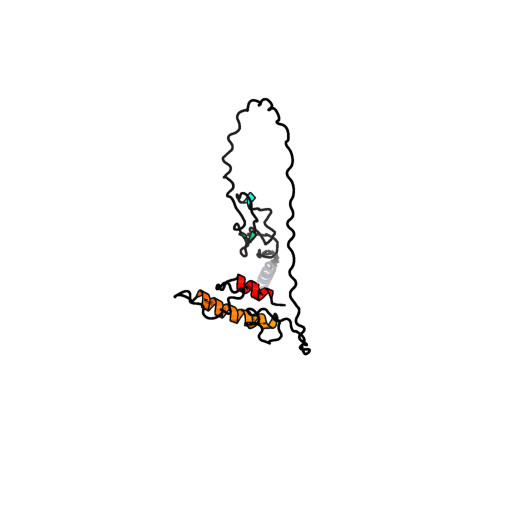53 1.00 53.19 101 PRO A C 1
ATOM 730 O O . PRO A 1 101 ? 4.011 -38.251 -37.769 1.00 53.19 101 PRO A O 1
ATOM 733 N N . THR A 1 102 ? 4.089 -40.459 -38.294 1.00 52.12 102 THR A N 1
ATOM 734 C CA . THR A 1 102 ? 2.913 -41.118 -37.691 1.00 52.12 102 THR A CA 1
ATOM 735 C C . THR A 1 102 ? 2.828 -41.057 -36.147 1.00 52.12 102 THR A C 1
ATOM 737 O O . THR A 1 102 ? 3.866 -41.067 -35.487 1.00 52.12 102 THR A O 1
ATOM 740 N N . PRO A 1 103 ? 1.615 -41.065 -35.545 1.00 54.84 103 PRO A N 1
ATOM 741 C CA . PRO A 1 103 ? 1.412 -41.028 -34.090 1.00 54.84 103 PRO A CA 1
ATOM 742 C C . PRO A 1 103 ? 1.667 -42.383 -33.404 1.00 54.84 103 PRO A C 1
ATOM 744 O O . PRO A 1 103 ? 1.371 -43.433 -33.971 1.00 54.84 103 PRO A O 1
ATOM 747 N N . THR A 1 104 ? 2.155 -42.354 -32.155 1.00 48.00 104 THR A N 1
ATOM 748 C CA . THR A 1 104 ? 2.271 -43.539 -31.278 1.00 48.00 104 THR A CA 1
ATOM 749 C C . THR A 1 104 ? 1.692 -43.257 -29.882 1.00 48.00 104 THR A C 1
ATOM 751 O O . THR A 1 104 ? 1.724 -42.132 -29.393 1.00 48.00 104 THR A O 1
ATOM 754 N N . THR A 1 105 ? 1.117 -44.313 -29.313 1.00 39.81 105 THR A N 1
ATOM 755 C CA . THR A 1 105 ? 0.122 -44.487 -28.239 1.00 39.81 105 THR A CA 1
ATOM 756 C C . THR A 1 105 ? 0.523 -44.213 -26.779 1.00 39.81 105 THR A C 1
ATOM 758 O O . THR A 1 105 ? 1.655 -44.452 -26.378 1.00 39.81 105 THR A O 1
ATOM 761 N N . ASN A 1 106 ? -0.512 -43.826 -26.011 1.00 52.06 106 ASN A N 1
ATOM 762 C CA . ASN A 1 106 ? -0.860 -44.030 -24.589 1.00 52.06 106 ASN A CA 1
ATOM 763 C C . ASN A 1 106 ? 0.146 -44.655 -23.606 1.00 52.06 106 ASN A C 1
ATOM 765 O O . ASN A 1 106 ? 0.629 -45.758 -23.834 1.00 52.06 106 ASN A O 1
ATOM 769 N N . HIS A 1 107 ? 0.212 -44.066 -22.402 1.00 47.50 107 HIS A N 1
ATOM 770 C CA . HIS A 1 107 ? 0.414 -44.795 -21.145 1.00 47.50 107 HIS A CA 1
ATOM 771 C C . HIS A 1 107 ? -0.415 -44.192 -19.993 1.00 47.50 107 HIS A C 1
ATOM 773 O O . HIS A 1 107 ? -0.822 -43.035 -20.023 1.00 47.50 107 HIS A O 1
ATOM 779 N N . GLU A 1 108 ? -0.711 -45.070 -19.042 1.00 55.09 108 GLU A N 1
ATOM 780 C CA . GLU A 1 108 ? -1.872 -45.165 -18.155 1.00 55.09 108 GLU A CA 1
ATOM 781 C C . GLU A 1 108 ? -1.720 -44.454 -16.793 1.00 55.09 108 GLU A C 1
ATOM 783 O O . GLU A 1 108 ? -0.619 -44.190 -16.318 1.00 55.09 108 GLU A O 1
ATOM 788 N N . LEU A 1 109 ? -2.872 -44.161 -16.182 1.00 55.38 109 LEU A N 1
ATOM 789 C CA . LEU A 1 109 ? -3.102 -43.483 -14.904 1.00 55.38 109 LEU A CA 1
ATOM 790 C C . LEU A 1 109 ? -2.824 -44.413 -13.703 1.00 55.38 109 LEU A C 1
ATOM 792 O O . LEU A 1 109 ? -3.183 -45.587 -13.739 1.00 55.38 109 LEU A O 1
ATOM 796 N N . THR A 1 110 ? -2.306 -43.904 -12.579 1.00 46.81 110 THR A N 1
ATOM 797 C CA . THR A 1 110 ? -2.406 -44.620 -11.289 1.00 46.81 110 THR A CA 1
ATOM 798 C C . THR A 1 110 ? -2.653 -43.642 -10.143 1.00 46.81 110 THR A C 1
ATOM 800 O O . THR A 1 110 ? -1.831 -42.778 -9.852 1.00 46.81 110 THR A O 1
ATOM 803 N N . ALA A 1 111 ? -3.819 -43.778 -9.512 1.00 54.25 111 ALA A N 1
ATOM 804 C CA . ALA A 1 111 ? -4.232 -43.050 -8.320 1.00 54.25 111 ALA A CA 1
ATOM 805 C C . ALA A 1 111 ? -3.706 -43.755 -7.062 1.00 54.25 111 ALA A C 1
ATOM 807 O O . ALA A 1 111 ? -3.837 -44.972 -6.935 1.00 54.25 111 ALA A O 1
ATOM 808 N N . ILE A 1 112 ? -3.161 -42.990 -6.116 1.00 55.94 112 ILE A N 1
ATOM 809 C CA . ILE A 1 112 ? -2.814 -43.470 -4.775 1.00 55.94 112 ILE A CA 1
ATOM 810 C C . ILE A 1 112 ? -3.801 -42.896 -3.758 1.00 55.94 112 ILE A C 1
ATOM 812 O O . ILE A 1 112 ? -3.966 -41.687 -3.622 1.00 55.94 112 ILE A O 1
ATOM 816 N N . THR A 1 113 ? -4.506 -43.799 -3.086 1.00 53.81 113 THR A N 1
ATOM 817 C CA . THR A 1 113 ? -5.501 -43.535 -2.043 1.00 53.81 113 THR A CA 1
ATOM 818 C C . THR A 1 113 ? -4.788 -43.444 -0.691 1.00 53.81 113 THR A C 1
ATOM 820 O O . THR A 1 113 ? -4.023 -44.345 -0.352 1.00 53.81 113 THR A O 1
ATOM 823 N N . SER A 1 114 ? -5.025 -42.376 0.078 1.00 53.78 114 SER A N 1
ATOM 824 C CA . SER A 1 114 ? -4.450 -42.176 1.418 1.00 53.78 114 SER A CA 1
ATOM 825 C C . SER A 1 114 ? -5.523 -42.371 2.491 1.00 53.78 114 SER A C 1
ATOM 827 O O . SER A 1 114 ? -6.594 -41.766 2.432 1.00 53.78 114 SER A O 1
ATOM 829 N N . THR A 1 115 ? -5.249 -43.260 3.441 1.00 57.88 115 THR A N 1
ATOM 830 C CA . THR A 1 115 ? -6.185 -43.746 4.463 1.00 57.88 115 THR A CA 1
ATOM 831 C C . THR A 1 115 ? -6.092 -42.889 5.729 1.00 57.88 115 THR A C 1
ATOM 833 O O . THR A 1 115 ? -5.020 -42.758 6.313 1.00 57.88 115 THR A O 1
ATOM 836 N N . LEU A 1 116 ? -7.222 -42.328 6.169 1.00 59.53 116 LEU A N 1
ATOM 837 C CA . LEU A 1 116 ? -7.359 -41.529 7.394 1.00 59.53 116 LEU A CA 1
ATOM 838 C C . LEU A 1 116 ? -7.339 -42.418 8.650 1.00 59.53 116 LEU A C 1
ATOM 840 O O . LEU A 1 116 ? -8.100 -43.382 8.746 1.00 59.53 116 LEU A O 1
ATOM 844 N N . ALA A 1 117 ? -6.493 -42.072 9.624 1.00 58.00 117 ALA A N 1
ATOM 845 C CA . ALA A 1 117 ? -6.425 -42.713 10.936 1.00 58.00 117 ALA A CA 1
ATOM 846 C C . ALA A 1 117 ? -7.326 -41.988 11.952 1.00 58.00 117 ALA A C 1
ATOM 848 O O . ALA A 1 117 ? -7.286 -40.767 12.083 1.00 58.00 117 ALA A O 1
ATOM 849 N N . VAL A 1 118 ? -8.140 -42.765 12.666 1.00 56.62 118 VAL A N 1
ATOM 850 C CA . VAL A 1 118 ? -9.102 -42.318 13.684 1.00 56.62 118 VAL A CA 1
ATOM 851 C C . VAL A 1 118 ? -8.392 -42.142 15.033 1.00 56.62 118 VAL A C 1
ATOM 853 O O . VAL A 1 118 ? -7.731 -43.067 15.501 1.00 56.62 118 VAL A O 1
ATOM 856 N N . ILE A 1 119 ? -8.556 -40.976 15.668 1.00 68.62 119 ILE A N 1
ATOM 857 C CA . ILE A 1 119 ? -8.059 -40.659 17.020 1.00 68.62 119 ILE A CA 1
ATOM 858 C C . ILE A 1 119 ? -9.249 -40.715 18.003 1.00 68.62 119 ILE A C 1
ATOM 860 O O . ILE A 1 119 ? -10.323 -40.219 17.658 1.00 68.62 119 ILE A O 1
ATOM 864 N N . PRO A 1 120 ? -9.112 -41.306 19.208 1.00 60.69 120 PRO A N 1
ATOM 865 C CA . PRO A 1 120 ? -10.198 -41.378 20.186 1.00 60.69 120 PRO A CA 1
ATOM 866 C C . PRO A 1 120 ? -10.505 -40.017 20.832 1.00 60.69 120 PRO A C 1
ATOM 868 O O . PRO A 1 120 ? -9.613 -39.323 21.316 1.00 60.69 120 PRO A O 1
ATOM 871 N N . THR A 1 121 ? -11.792 -39.670 20.876 1.00 56.03 121 THR A N 1
ATOM 872 C CA . THR A 1 121 ? -12.328 -38.467 21.527 1.00 56.03 121 THR A CA 1
ATOM 873 C C . THR A 1 121 ? -12.505 -38.706 23.027 1.00 56.03 121 THR A C 1
ATOM 875 O O . THR A 1 121 ? -13.221 -39.619 23.434 1.00 56.03 121 THR A O 1
ATOM 878 N N . VAL A 1 122 ? -11.858 -37.877 23.848 1.00 61.53 122 VAL A N 1
ATOM 879 C CA . VAL A 1 122 ? -12.085 -37.798 25.297 1.00 61.53 122 VAL A CA 1
ATOM 880 C C . VAL A 1 122 ? -13.143 -36.728 25.550 1.00 61.53 122 VAL A C 1
ATOM 882 O O . VAL A 1 122 ? -12.976 -35.580 25.149 1.00 61.53 122 VAL A O 1
ATOM 885 N N . GLU A 1 123 ? -14.239 -37.111 26.196 1.00 64.12 123 GLU A N 1
ATOM 886 C CA . GLU A 1 123 ? -15.371 -36.234 26.492 1.00 64.12 123 GLU A CA 1
ATOM 887 C C . GLU A 1 123 ? -15.162 -35.587 27.872 1.00 64.12 123 GLU A C 1
ATOM 889 O O . GLU A 1 123 ? -15.282 -36.247 28.905 1.00 64.12 123 GLU A O 1
ATOM 894 N N . ILE A 1 124 ? -14.790 -34.301 27.897 1.00 59.47 124 ILE A N 1
ATOM 895 C CA . ILE A 1 124 ? -14.703 -33.501 29.127 1.00 59.47 124 ILE A CA 1
ATOM 896 C C . ILE A 1 124 ? -15.945 -32.615 29.215 1.00 59.47 124 ILE A C 1
ATOM 898 O O . ILE A 1 124 ? -16.233 -31.816 28.326 1.00 59.47 124 ILE A O 1
ATOM 902 N N . THR A 1 125 ? -16.685 -32.752 30.313 1.00 51.75 125 THR A N 1
ATOM 903 C CA . THR A 1 125 ? -17.827 -31.903 30.660 1.00 51.75 125 THR A CA 1
ATOM 904 C C . THR A 1 125 ? -17.341 -30.510 31.068 1.00 51.75 125 THR A C 1
ATOM 906 O O . THR A 1 125 ? -16.890 -30.320 32.197 1.00 51.75 125 THR A O 1
ATOM 909 N N . GLN A 1 126 ? -17.423 -29.546 30.147 1.00 57.28 126 GLN A N 1
ATOM 910 C CA . GLN A 1 126 ? -17.084 -28.139 30.372 1.00 57.28 126 GLN A CA 1
ATOM 911 C C . GLN A 1 126 ? -18.266 -27.392 31.016 1.00 57.28 126 GLN A C 1
ATOM 913 O O . GLN A 1 126 ? -19.372 -27.365 30.469 1.00 57.28 126 GLN A O 1
ATOM 918 N N . GLU A 1 127 ? -18.032 -26.751 32.165 1.00 58.47 127 GLU A N 1
ATOM 919 C CA . GLU A 1 127 ? -18.917 -25.703 32.685 1.00 58.47 127 GLU A CA 1
ATOM 920 C C . GLU A 1 127 ? -19.088 -24.603 31.629 1.00 58.47 127 GLU A C 1
ATOM 922 O O . GLU A 1 127 ? -18.142 -24.254 30.922 1.00 58.47 127 GLU A O 1
ATOM 927 N N . ARG A 1 128 ? -20.304 -24.059 31.500 1.00 57.28 128 ARG A N 1
ATOM 928 C CA . ARG A 1 128 ? -20.643 -23.028 30.509 1.00 57.28 128 ARG A CA 1
ATOM 929 C C . ARG A 1 128 ? -19.986 -21.691 30.875 1.00 57.28 128 ARG A C 1
ATOM 931 O O . ARG A 1 128 ? -20.649 -20.757 31.312 1.00 57.28 128 ARG A O 1
ATOM 938 N N . VAL A 1 129 ? -18.684 -21.604 30.639 1.00 52.06 129 VAL A N 1
ATOM 939 C CA . VAL A 1 129 ? -18.013 -20.379 30.224 1.00 52.06 129 VAL A CA 1
ATOM 940 C C . VAL A 1 129 ? -18.422 -20.207 28.769 1.00 52.06 129 VAL A C 1
ATOM 942 O O . VAL A 1 129 ? -18.208 -21.105 27.954 1.00 52.06 129 VAL A O 1
ATOM 945 N N . THR A 1 130 ? -19.108 -19.119 28.434 1.00 44.03 130 THR A N 1
ATOM 946 C CA . THR A 1 130 ? -19.270 -18.735 27.030 1.00 44.03 130 THR A CA 1
ATOM 947 C C . THR A 1 130 ? -17.874 -18.683 26.432 1.00 44.03 130 THR A C 1
ATOM 949 O O . THR A 1 130 ? -17.086 -17.837 26.839 1.00 44.03 130 THR A O 1
ATOM 952 N N . ALA A 1 131 ? -17.551 -19.647 25.566 1.00 50.22 131 ALA A N 1
ATOM 953 C CA . ALA A 1 131 ? -16.267 -19.735 24.893 1.00 50.22 131 ALA A CA 1
ATOM 954 C C . ALA A 1 131 ? -16.127 -18.493 24.014 1.00 50.22 131 ALA A C 1
ATOM 956 O O . ALA A 1 131 ? -16.619 -18.449 22.887 1.00 50.22 131 ALA A O 1
ATOM 957 N N . VAL A 1 132 ? -15.539 -17.450 24.589 1.00 55.78 132 VAL A N 1
ATOM 958 C CA . VAL A 1 132 ? -15.023 -16.322 23.836 1.00 55.78 132 VAL A CA 1
ATOM 959 C C . VAL A 1 132 ? -13.944 -16.909 22.920 1.00 55.78 132 VAL A C 1
ATOM 961 O O . VAL A 1 132 ? -13.128 -17.700 23.406 1.00 55.78 132 VAL A O 1
ATOM 964 N N . PRO A 1 133 ? -13.976 -16.640 21.604 1.00 60.62 133 PRO A N 1
ATOM 965 C CA . PRO A 1 133 ? -12.929 -17.106 20.706 1.00 60.62 133 PRO A CA 1
ATOM 966 C C . PRO A 1 133 ? -11.588 -16.596 21.233 1.00 60.62 133 PRO A C 1
ATOM 968 O O . PRO A 1 133 ? -11.394 -15.397 21.381 1.00 60.62 133 PRO A O 1
ATOM 971 N N . LEU A 1 134 ? -10.692 -17.514 21.590 1.00 67.00 134 LEU A N 1
ATOM 972 C CA . LEU A 1 134 ? -9.372 -17.141 22.078 1.00 67.00 134 LEU A CA 1
ATOM 973 C C . LEU A 1 134 ? -8.552 -16.654 20.883 1.00 67.00 134 LEU A C 1
ATOM 975 O O . LEU A 1 134 ? -8.382 -17.394 19.911 1.00 67.00 134 LEU A O 1
ATOM 979 N N . LEU A 1 135 ? -8.061 -15.417 20.959 1.00 76.19 135 LEU A N 1
ATOM 980 C CA . LEU A 1 135 ? -7.065 -14.900 20.025 1.00 76.19 135 LEU A CA 1
ATOM 981 C C . LEU A 1 135 ? -5.817 -15.804 20.044 1.00 76.19 135 LEU A C 1
ATOM 983 O O . LEU A 1 135 ? -5.478 -16.362 21.096 1.00 76.19 135 LEU A O 1
ATOM 987 N N . PRO A 1 136 ? -5.109 -15.957 18.910 1.00 81.06 136 PRO A N 1
ATOM 988 C CA . PRO A 1 136 ? -3.815 -16.630 18.885 1.00 81.06 136 PRO A CA 1
ATOM 989 C C . PRO A 1 136 ? -2.858 -16.025 19.919 1.00 81.06 136 PRO A C 1
ATOM 991 O O . PRO A 1 136 ? -2.828 -14.811 20.098 1.00 81.06 136 PRO A O 1
ATOM 994 N N . THR A 1 137 ? -2.044 -16.851 20.579 1.00 79.19 137 THR A N 1
ATOM 995 C CA . THR A 1 137 ? -1.145 -16.427 21.669 1.00 79.19 137 THR A CA 1
ATOM 996 C C . THR A 1 137 ? -0.234 -15.230 21.337 1.00 79.19 137 THR A C 1
ATOM 998 O O . THR A 1 137 ? -0.075 -14.388 22.220 1.00 79.19 137 THR A O 1
ATOM 1001 N N . PRO A 1 138 ? 0.328 -15.088 20.113 1.00 81.94 138 PRO A N 1
ATOM 1002 C CA . PRO A 1 138 ? 1.127 -13.908 19.747 1.00 81.94 138 PRO A CA 1
ATOM 1003 C C . PRO A 1 138 ? 0.314 -12.608 19.701 1.00 81.94 138 PRO A C 1
ATOM 1005 O O . PRO A 1 138 ? 0.861 -11.525 19.857 1.00 81.94 138 PRO A O 1
ATOM 1008 N N . ILE A 1 139 ? -1.001 -12.718 19.505 1.00 86.25 139 ILE A N 1
ATOM 1009 C CA . ILE A 1 139 ? -1.924 -11.598 19.302 1.00 86.25 139 ILE A CA 1
ATOM 1010 C C . ILE A 1 139 ? -2.689 -11.279 20.590 1.00 86.25 139 ILE A C 1
ATOM 1012 O O . ILE A 1 139 ? -2.999 -10.126 20.866 1.00 86.25 139 ILE A O 1
ATOM 1016 N N . ALA A 1 140 ? -2.931 -12.283 21.432 1.00 85.31 140 ALA A N 1
ATOM 1017 C CA . ALA A 1 140 ? -3.638 -12.139 22.702 1.00 85.31 140 ALA A CA 1
ATOM 1018 C C . ALA A 1 140 ? -2.965 -11.156 23.679 1.00 85.31 140 ALA A C 1
ATOM 1020 O O . ALA A 1 140 ? -3.621 -10.653 24.580 1.00 85.31 140 ALA A O 1
ATOM 1021 N N . ILE A 1 141 ? -1.671 -10.855 23.507 1.00 83.69 141 ILE A N 1
ATOM 1022 C CA . ILE A 1 141 ? -0.968 -9.843 24.315 1.00 83.69 141 ILE A CA 1
ATOM 1023 C C . ILE A 1 141 ? -1.424 -8.405 24.018 1.00 83.69 141 ILE A C 1
ATOM 1025 O O . ILE A 1 141 ? -1.123 -7.504 24.800 1.00 83.69 141 ILE A O 1
ATOM 1029 N N . PHE A 1 142 ? -2.086 -8.195 22.878 1.00 86.44 142 PHE A N 1
ATOM 1030 C CA . PHE A 1 142 ? -2.560 -6.896 22.405 1.00 86.44 142 PHE A CA 1
ATOM 1031 C C . PHE A 1 142 ? -4.021 -6.621 22.789 1.00 86.44 142 PHE A C 1
ATOM 1033 O O . PHE A 1 142 ? -4.445 -5.468 22.761 1.00 86.44 142 PHE A O 1
ATOM 1040 N N . ASP A 1 143 ? -4.755 -7.653 23.213 1.00 87.31 143 ASP A N 1
ATOM 1041 C CA . ASP A 1 143 ? -6.082 -7.537 23.820 1.00 87.31 143 ASP A CA 1
ATOM 1042 C C . ASP A 1 143 ? -5.941 -6.934 25.229 1.00 87.31 143 ASP A C 1
ATOM 1044 O O . ASP A 1 143 ? -5.523 -7.588 26.190 1.00 87.31 143 ASP A O 1
ATOM 1048 N N . THR A 1 144 ? -6.223 -5.636 25.344 1.00 84.56 144 THR A N 1
ATOM 1049 C CA . THR A 1 144 ? -5.966 -4.885 26.580 1.00 84.56 144 THR A CA 1
ATOM 1050 C C . THR A 1 144 ? -7.117 -5.061 27.565 1.00 84.56 144 THR A C 1
ATOM 1052 O O . THR A 1 144 ? -6.909 -5.083 28.786 1.00 84.56 144 THR A O 1
ATOM 1055 N N . ASN A 1 145 ? -8.339 -5.210 27.054 1.00 84.62 145 ASN A N 1
ATOM 1056 C CA . ASN A 1 145 ? -9.546 -5.343 27.863 1.00 84.62 145 ASN A CA 1
ATOM 1057 C C . ASN A 1 145 ? -9.893 -6.816 28.207 1.00 84.62 145 ASN A C 1
ATOM 1059 O O . ASN A 1 145 ? -10.763 -7.049 29.052 1.00 84.62 145 ASN A O 1
ATOM 1063 N N . HIS A 1 146 ? -9.146 -7.774 27.646 1.00 84.56 146 HIS A N 1
ATOM 1064 C CA . HIS A 1 146 ? -9.276 -9.226 27.806 1.00 84.56 146 HIS A CA 1
ATOM 1065 C C . HIS A 1 146 ? -10.654 -9.761 27.387 1.00 84.56 146 HIS A C 1
ATOM 1067 O O . HIS A 1 146 ? -11.166 -10.723 27.978 1.00 84.56 146 HIS A O 1
ATOM 1073 N N . ASP A 1 147 ? -11.280 -9.123 26.398 1.00 85.12 147 ASP A N 1
ATOM 1074 C CA . ASP A 1 147 ? -12.591 -9.510 25.876 1.00 85.12 147 ASP A CA 1
ATOM 1075 C C . ASP A 1 147 ? -12.515 -10.550 24.743 1.00 85.12 147 ASP A C 1
ATOM 1077 O O . ASP A 1 147 ? -13.556 -11.017 24.261 1.00 85.12 147 ASP A O 1
ATOM 1081 N N . GLY A 1 148 ? -11.295 -10.957 24.374 1.00 85.19 148 GLY A N 1
ATOM 1082 C CA . GLY A 1 148 ? -10.988 -11.933 23.335 1.00 85.19 148 GLY A CA 1
ATOM 1083 C C . GLY A 1 148 ? -11.164 -11.400 21.917 1.00 85.19 148 GLY A C 1
ATOM 1084 O O . GLY A 1 148 ? -11.257 -12.192 20.973 1.00 85.19 148 GLY A O 1
ATOM 1085 N N . LYS A 1 149 ? -11.237 -10.082 21.744 1.00 87.56 149 LYS A N 1
ATOM 1086 C CA . LYS A 1 149 ? -11.239 -9.403 20.453 1.00 87.56 149 LYS A CA 1
ATOM 1087 C C . LYS A 1 149 ? -10.232 -8.268 20.481 1.00 87.56 149 LYS A C 1
ATOM 1089 O O . LYS A 1 149 ? -9.833 -7.783 21.524 1.00 87.56 149 LYS A O 1
ATOM 1094 N N . ILE A 1 150 ? -9.818 -7.868 19.288 1.00 88.38 150 ILE A N 1
ATOM 1095 C CA . ILE A 1 150 ? -9.100 -6.621 19.097 1.00 88.38 150 ILE A CA 1
ATOM 1096 C C . ILE A 1 150 ? -10.032 -5.714 18.318 1.00 88.38 150 ILE A C 1
ATOM 1098 O O . ILE A 1 150 ? -10.446 -6.053 17.207 1.00 88.38 150 ILE A O 1
ATOM 1102 N N . THR A 1 151 ? -10.377 -4.579 18.909 1.00 89.00 151 THR A N 1
ATOM 1103 C CA . THR A 1 151 ? -11.265 -3.600 18.276 1.00 89.00 151 THR A CA 1
ATOM 1104 C C . THR A 1 151 ? -10.510 -2.337 17.879 1.00 89.00 151 THR A C 1
ATOM 1106 O O . THR A 1 151 ? -9.406 -2.055 18.350 1.00 89.00 151 THR A O 1
ATOM 1109 N N . GLN A 1 152 ? -11.136 -1.515 17.037 1.00 87.31 152 GLN A N 1
ATOM 1110 C CA . GLN A 1 152 ? -10.600 -0.207 16.649 1.00 87.31 152 GLN A CA 1
ATOM 1111 C C . GLN A 1 152 ? -10.322 0.716 17.855 1.00 87.31 152 GLN A C 1
ATOM 1113 O O . GLN A 1 152 ? -9.481 1.610 17.764 1.00 87.31 152 GLN A O 1
ATOM 1118 N N . GLU A 1 153 ? -11.010 0.512 18.984 1.00 87.81 153 GLU A N 1
ATOM 1119 C CA . GLU A 1 153 ? -10.806 1.289 20.214 1.00 87.81 153 GLU A CA 1
ATOM 1120 C C . GLU A 1 153 ? -9.433 1.022 20.852 1.00 87.81 153 GLU A C 1
ATOM 1122 O O . GLU A 1 153 ? -8.860 1.911 21.483 1.00 87.81 153 GLU A O 1
ATOM 1127 N N . GLU A 1 154 ? -8.874 -0.168 20.632 1.00 87.81 154 GLU A N 1
ATOM 1128 C CA . GLU A 1 154 ? -7.571 -0.596 21.152 1.00 87.81 154 GLU A CA 1
ATOM 1129 C C . GLU A 1 154 ? -6.435 -0.340 20.154 1.00 87.81 154 GLU A C 1
ATOM 1131 O O . GLU A 1 154 ? -5.260 -0.421 20.512 1.00 87.81 154 GLU A O 1
ATOM 1136 N N . LEU A 1 155 ? -6.759 0.034 18.910 1.00 89.94 155 LEU A N 1
ATOM 1137 C CA . LEU A 1 155 ? -5.779 0.154 17.833 1.00 89.94 155 LEU A CA 1
ATOM 1138 C C . LEU A 1 155 ? -4.612 1.078 18.184 1.00 89.94 155 LEU A C 1
ATOM 1140 O O . LEU A 1 155 ? -3.457 0.740 17.942 1.00 89.94 155 LEU A O 1
ATOM 1144 N N . ASN A 1 156 ? -4.907 2.240 18.766 1.00 87.38 156 ASN A N 1
ATOM 1145 C CA . ASN A 1 156 ? -3.874 3.222 19.080 1.00 87.38 156 ASN A CA 1
ATOM 1146 C C . ASN A 1 156 ? -2.875 2.671 20.106 1.00 87.38 156 ASN A C 1
ATOM 1148 O O . ASN A 1 156 ? -1.672 2.808 19.913 1.00 87.38 156 ASN A O 1
ATOM 1152 N N . SER A 1 157 ? -3.352 1.993 21.158 1.00 88.19 157 SER A N 1
ATOM 1153 C CA . SER A 1 157 ? -2.449 1.403 22.152 1.00 88.19 157 SER A CA 1
ATOM 1154 C C . SER A 1 157 ? -1.679 0.213 21.590 1.00 88.19 157 SER A C 1
ATOM 1156 O O . SER A 1 157 ? -0.513 0.026 21.928 1.00 88.19 157 SER A O 1
ATOM 1158 N N . ILE A 1 158 ? -2.308 -0.573 20.718 1.00 89.38 158 ILE A N 1
ATOM 1159 C CA . ILE A 1 158 ? -1.685 -1.726 20.062 1.00 89.38 158 ILE A CA 1
ATOM 1160 C C . ILE A 1 158 ? -0.540 -1.280 19.154 1.00 89.38 158 ILE A C 1
ATOM 1162 O O . ILE A 1 158 ? 0.567 -1.811 19.260 1.00 89.38 158 ILE A O 1
ATOM 1166 N N . ILE A 1 159 ? -0.783 -0.274 18.311 1.00 91.00 159 ILE A N 1
ATOM 1167 C CA . ILE A 1 159 ? 0.230 0.293 17.416 1.00 91.00 159 ILE A CA 1
ATOM 1168 C C . ILE A 1 159 ? 1.373 0.910 18.224 1.00 91.00 159 ILE A C 1
ATOM 1170 O O . ILE A 1 159 ? 2.529 0.651 17.905 1.00 91.00 159 ILE A O 1
ATOM 1174 N N . ASP A 1 160 ? 1.085 1.666 19.286 1.00 90.25 160 ASP A N 1
ATOM 1175 C CA . ASP A 1 160 ? 2.128 2.273 20.122 1.00 90.25 160 ASP A CA 1
ATOM 1176 C C . ASP A 1 160 ? 3.040 1.213 20.767 1.00 90.25 160 ASP A C 1
ATOM 1178 O O . ASP A 1 160 ? 4.267 1.363 20.776 1.00 90.25 160 ASP A O 1
ATOM 1182 N N . VAL A 1 161 ? 2.460 0.116 21.273 1.00 89.06 161 VAL A N 1
ATOM 1183 C CA . VAL A 1 161 ? 3.221 -1.007 21.845 1.00 89.06 161 VAL A CA 1
ATOM 1184 C C . VAL A 1 161 ? 4.053 -1.702 20.770 1.00 89.06 161 VAL A C 1
ATOM 1186 O O . VAL A 1 161 ? 5.246 -1.927 20.977 1.00 89.06 161 VAL A O 1
ATOM 1189 N N . TRP A 1 162 ? 3.452 -2.018 19.621 1.00 92.00 162 TRP A N 1
ATOM 1190 C CA . TRP A 1 162 ? 4.143 -2.715 18.539 1.00 92.00 162 TRP A CA 1
ATOM 1191 C C . TRP A 1 162 ? 5.286 -1.867 17.956 1.00 92.00 162 TRP A C 1
ATOM 1193 O O . TRP A 1 162 ? 6.413 -2.350 17.854 1.00 92.00 162 TRP A O 1
ATOM 1203 N N . ILE A 1 163 ? 5.045 -0.580 17.668 1.00 92.31 163 ILE A N 1
ATOM 1204 C CA . ILE A 1 163 ? 6.064 0.351 17.157 1.00 92.31 163 ILE A CA 1
ATOM 1205 C C . ILE A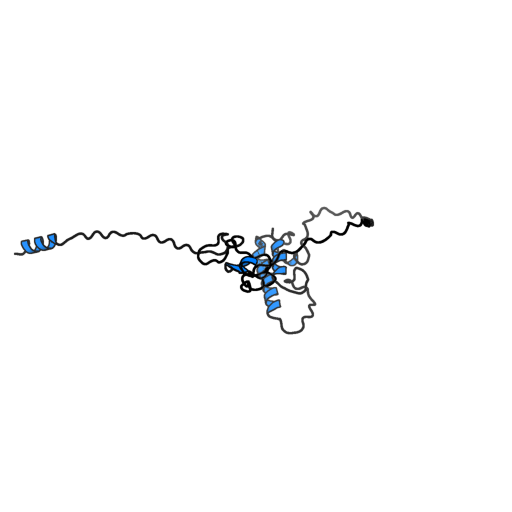 1 163 ? 7.199 0.522 18.165 1.00 92.31 163 ILE A C 1
ATOM 1207 O O . ILE A 1 163 ? 8.360 0.548 17.763 1.00 92.31 163 ILE A O 1
ATOM 1211 N N . GLY A 1 164 ? 6.903 0.630 19.464 1.00 90.31 164 GLY A N 1
ATOM 1212 C CA . GLY A 1 164 ? 7.943 0.749 20.487 1.00 90.31 164 GLY A CA 1
ATOM 1213 C C . GLY A 1 164 ? 8.922 -0.428 20.458 1.00 90.31 164 GLY A C 1
ATOM 1214 O O . GLY A 1 164 ? 10.139 -0.235 20.487 1.00 90.31 164 GLY A O 1
ATOM 1215 N N . GLU A 1 165 ? 8.396 -1.644 20.334 1.00 88.56 165 GLU A N 1
ATOM 1216 C CA . GLU A 1 165 ? 9.185 -2.877 20.272 1.00 88.56 165 GLU A CA 1
ATOM 1217 C C . GLU A 1 165 ? 9.910 -3.028 18.929 1.00 88.56 165 GLU A C 1
ATOM 1219 O O . GLU A 1 165 ? 11.088 -3.386 18.906 1.00 88.56 165 GLU A O 1
ATOM 1224 N N . TRP A 1 166 ? 9.267 -2.656 17.820 1.00 91.00 166 TRP A N 1
ATOM 1225 C CA . TRP A 1 166 ? 9.881 -2.634 16.492 1.00 91.00 166 TRP A CA 1
ATOM 1226 C C . TRP A 1 166 ? 11.036 -1.624 16.396 1.00 91.00 166 TRP A C 1
ATOM 1228 O O . TRP A 1 166 ? 12.124 -1.951 15.923 1.00 91.00 166 TRP A O 1
ATOM 1238 N N . VAL A 1 167 ? 10.865 -0.406 16.919 1.00 90.06 167 VAL A N 1
ATOM 1239 C CA . VAL A 1 167 ? 11.949 0.585 16.981 1.00 90.06 167 VAL A CA 1
ATOM 1240 C C . VAL A 1 167 ? 13.092 0.053 17.841 1.00 90.06 167 VAL A C 1
ATOM 1242 O O . VAL A 1 167 ? 14.252 0.162 17.443 1.00 90.06 167 VAL A O 1
ATOM 1245 N N . ASN A 1 168 ? 12.798 -0.572 18.984 1.00 86.12 168 ASN A N 1
ATOM 1246 C CA . ASN A 1 168 ? 13.820 -1.234 19.798 1.00 86.12 168 ASN A CA 1
ATOM 1247 C C . ASN A 1 168 ? 14.505 -2.385 19.044 1.00 86.12 168 ASN A C 1
ATOM 1249 O O . ASN A 1 168 ? 15.707 -2.594 19.227 1.00 86.12 168 ASN A O 1
ATOM 1253 N N . PHE A 1 169 ? 13.778 -3.121 18.201 1.00 85.38 169 PHE A N 1
ATOM 1254 C CA . PHE A 1 169 ? 14.317 -4.164 17.334 1.00 85.38 169 PHE A CA 1
ATOM 1255 C C . PHE A 1 169 ? 15.336 -3.601 16.338 1.00 85.38 169 PHE A C 1
ATOM 1257 O O . PHE A 1 169 ? 16.505 -3.995 16.367 1.00 85.38 169 PHE A O 1
ATOM 1264 N N . VAL A 1 170 ? 14.920 -2.612 15.544 1.00 84.81 170 VAL A N 1
ATOM 1265 C CA . VAL A 1 170 ? 15.720 -2.010 14.467 1.00 84.81 170 VAL A CA 1
ATOM 1266 C C . VAL A 1 170 ? 16.879 -1.162 15.002 1.00 84.81 170 VAL A C 1
ATOM 1268 O O . VAL A 1 170 ? 17.948 -1.119 14.403 1.00 84.81 170 VAL A O 1
ATOM 1271 N N . THR A 1 171 ? 16.719 -0.477 16.134 1.00 84.06 171 THR A N 1
ATOM 1272 C CA . THR A 1 171 ? 17.786 0.388 16.675 1.00 84.06 171 THR A CA 1
ATOM 1273 C C . THR A 1 171 ? 18.842 -0.380 17.469 1.00 84.06 171 THR A C 1
ATOM 1275 O O . THR A 1 171 ? 20.000 0.036 17.490 1.00 84.06 171 THR A O 1
ATOM 1278 N N . ASN A 1 172 ? 18.499 -1.531 18.061 1.00 73.75 172 ASN A N 1
ATOM 1279 C CA . ASN A 1 172 ? 19.447 -2.409 18.756 1.00 73.75 172 ASN A CA 1
ATOM 1280 C C . ASN A 1 172 ? 19.935 -3.553 17.844 1.00 73.75 172 ASN A C 1
ATOM 1282 O O . ASN A 1 172 ? 19.928 -4.720 18.241 1.00 73.75 172 ASN A O 1
ATOM 1286 N N . LEU A 1 173 ? 20.365 -3.217 16.621 1.00 66.88 173 LEU A N 1
ATOM 1287 C CA . LEU A 1 173 ? 20.975 -4.142 15.648 1.00 66.88 173 LEU A CA 1
ATOM 1288 C C . LEU A 1 173 ? 22.408 -4.571 16.020 1.00 66.88 173 LEU A C 1
ATOM 1290 O O . LEU A 1 173 ? 23.028 -5.373 15.322 1.00 66.88 173 LEU A O 1
ATOM 1294 N N . SER A 1 174 ? 22.975 -4.034 17.103 1.00 60.12 174 SER A N 1
ATOM 1295 C CA . SER A 1 174 ? 24.332 -4.357 17.534 1.00 60.12 174 SER A CA 1
ATOM 1296 C C . SER A 1 174 ? 24.349 -5.421 18.632 1.00 60.12 174 SER A C 1
ATOM 1298 O O . SER A 1 174 ? 23.829 -5.195 19.724 1.00 60.12 174 SER A O 1
ATOM 1300 N N . THR A 1 175 ? 25.087 -6.503 18.352 1.00 54.34 175 THR A N 1
ATOM 13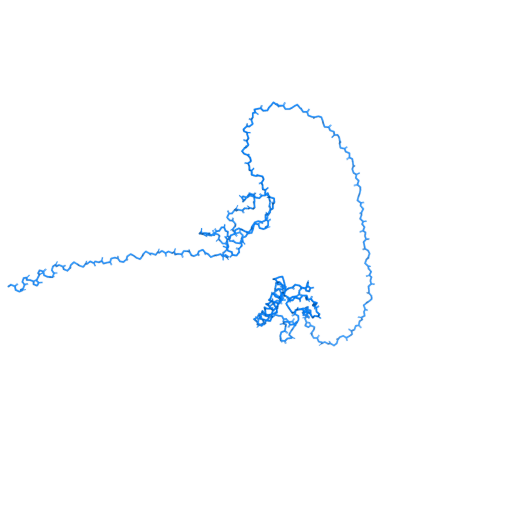01 C CA . THR A 1 175 ? 25.487 -7.650 19.198 1.00 54.34 175 THR A CA 1
ATOM 1302 C C . THR A 1 175 ? 24.459 -8.772 19.389 1.00 54.34 175 THR A C 1
ATOM 1304 O O . THR A 1 175 ? 23.625 -8.723 20.279 1.00 54.34 175 THR A O 1
ATOM 1307 N N . ASP A 1 176 ? 24.612 -9.817 18.565 1.00 58.12 176 ASP A N 1
ATOM 1308 C CA . ASP A 1 176 ? 24.365 -11.234 18.886 1.00 58.12 176 ASP A CA 1
ATOM 1309 C C . ASP A 1 176 ? 23.086 -11.508 19.701 1.00 58.12 176 ASP A C 1
ATOM 1311 O O . ASP A 1 176 ? 23.127 -11.858 20.883 1.00 58.12 176 ASP A O 1
ATOM 1315 N N . ARG A 1 177 ? 21.922 -11.308 19.066 1.00 63.41 177 ARG A N 1
ATOM 1316 C CA . ARG A 1 177 ? 20.626 -11.629 19.672 1.00 63.41 177 ARG A CA 1
ATOM 1317 C C . ARG A 1 177 ? 20.459 -13.143 19.772 1.00 63.41 177 ARG A C 1
ATOM 1319 O O . ARG A 1 177 ? 19.923 -13.786 18.877 1.00 63.41 177 ARG A O 1
ATOM 1326 N N . VAL A 1 178 ? 20.823 -13.704 20.919 1.00 61.28 178 VAL A N 1
ATOM 1327 C CA . VAL A 1 178 ? 20.139 -14.899 21.418 1.00 61.28 178 VAL A CA 1
ATOM 1328 C C . VAL A 1 178 ? 18.782 -14.421 21.935 1.00 61.28 178 VAL A C 1
ATOM 1330 O O . VAL A 1 178 ? 18.669 -13.935 23.059 1.00 61.28 178 VAL A O 1
ATOM 1333 N N . VAL A 1 179 ? 17.765 -14.476 21.077 1.00 63.44 179 VAL A N 1
ATOM 1334 C CA . VAL A 1 179 ? 16.382 -14.141 21.432 1.00 63.44 179 VAL A CA 1
ATOM 1335 C C . VAL A 1 179 ? 15.868 -15.205 22.405 1.00 63.44 179 VAL A C 1
ATOM 1337 O O . VAL A 1 179 ? 15.437 -16.281 22.004 1.00 63.44 179 VAL A O 1
ATOM 1340 N N . LEU A 1 180 ? 15.994 -14.944 23.707 1.00 59.72 180 LEU A N 1
ATOM 1341 C CA . LEU A 1 180 ? 15.501 -15.837 24.765 1.00 59.72 180 LEU A CA 1
ATOM 1342 C C . LEU A 1 180 ? 14.061 -15.519 25.189 1.00 59.72 180 LEU A C 1
ATOM 1344 O O . LEU A 1 180 ? 13.472 -16.290 25.944 1.00 59.72 180 LEU A O 1
ATOM 1348 N N . GLU A 1 181 ? 13.491 -14.417 24.701 1.00 63.72 181 GLU A N 1
ATOM 1349 C CA . GLU A 1 181 ? 12.128 -13.986 25.008 1.00 63.72 181 GLU A CA 1
ATOM 1350 C C . GLU A 1 181 ? 11.357 -13.707 23.712 1.00 63.72 181 GLU A C 1
ATOM 1352 O O . GLU A 1 181 ? 11.944 -13.155 22.779 1.00 63.72 181 GLU A O 1
ATOM 1357 N N . PRO A 1 182 ? 10.067 -14.087 23.627 1.00 69.44 182 PRO A N 1
ATOM 1358 C CA . PRO A 1 182 ? 9.250 -13.802 22.453 1.00 69.44 182 PRO A CA 1
ATOM 1359 C C . PRO A 1 182 ? 9.156 -12.288 22.259 1.00 69.44 182 PRO A C 1
ATOM 1361 O O . PRO A 1 182 ? 8.739 -11.566 23.171 1.00 69.44 182 PRO A O 1
ATOM 1364 N N . LEU A 1 183 ? 9.562 -11.800 21.085 1.00 82.50 183 LEU A N 1
ATOM 1365 C CA . LEU A 1 183 ? 9.416 -10.389 20.765 1.00 82.50 183 LEU A CA 1
ATOM 1366 C C . LEU A 1 183 ? 7.935 -10.111 20.586 1.00 82.50 183 LEU A C 1
ATOM 1368 O O . LEU A 1 183 ? 7.252 -10.779 19.823 1.00 82.50 183 LEU A O 1
ATOM 1372 N N . LYS A 1 184 ? 7.438 -9.084 21.268 1.00 85.81 184 LYS A N 1
ATOM 1373 C CA . LYS A 1 184 ? 6.041 -8.673 21.108 1.00 85.81 184 LYS A CA 1
ATOM 1374 C C . LYS A 1 184 ? 5.740 -8.199 19.688 1.00 85.81 184 LYS A C 1
ATOM 1376 O O . LYS A 1 184 ? 4.597 -8.279 19.264 1.00 85.81 184 LYS A O 1
ATOM 1381 N N . CYS A 1 185 ? 6.747 -7.676 18.987 1.00 88.00 185 CYS A N 1
ATOM 1382 C CA . CYS A 1 185 ? 6.605 -7.256 17.601 1.00 88.00 185 CYS A CA 1
ATOM 1383 C C . CYS A 1 185 ? 6.619 -8.418 16.597 1.00 88.00 185 CYS A C 1
ATOM 1385 O O . CYS A 1 185 ? 6.120 -8.211 15.500 1.00 88.00 185 CYS A O 1
ATOM 1387 N N . ASP A 1 186 ? 7.116 -9.600 16.981 1.00 91.00 186 ASP A N 1
ATOM 1388 C CA . ASP A 1 186 ? 7.186 -10.809 16.148 1.00 91.00 186 ASP A CA 1
ATOM 1389 C C . ASP A 1 186 ? 5.886 -11.609 16.327 1.00 91.00 186 ASP A C 1
ATOM 1391 O O . ASP A 1 186 ? 5.720 -12.429 17.240 1.00 91.00 186 ASP A O 1
ATOM 1395 N N . VAL A 1 187 ? 4.901 -11.275 15.500 1.00 90.75 187 VAL A N 1
ATOM 1396 C CA . VAL A 1 187 ? 3.533 -11.795 15.598 1.00 90.75 187 VAL A CA 1
ATOM 1397 C C . VAL A 1 187 ? 3.422 -13.133 14.871 1.00 90.75 187 VAL A C 1
ATOM 1399 O O . VAL A 1 187 ? 2.630 -13.993 15.278 1.00 90.75 187 VAL A O 1
ATOM 1402 N N . ASN A 1 188 ? 4.206 -13.327 13.809 1.00 89.81 188 ASN A N 1
ATOM 1403 C CA . ASN A 1 188 ? 4.208 -14.550 13.010 1.00 89.81 188 ASN A CA 1
ATOM 1404 C C . ASN A 1 188 ? 5.233 -15.608 13.505 1.00 89.81 188 ASN A C 1
ATOM 1406 O O . ASN A 1 188 ? 5.195 -16.751 13.040 1.00 89.81 188 ASN A O 1
ATOM 1410 N N . GLN A 1 189 ? 6.051 -15.260 14.505 1.00 87.88 189 GLN A N 1
ATOM 1411 C CA . GLN A 1 189 ? 7.071 -16.084 15.165 1.00 87.88 189 GLN A CA 1
ATOM 1412 C C . GLN A 1 189 ? 8.251 -16.492 14.269 1.00 87.88 189 GLN A C 1
ATOM 1414 O O . GLN A 1 189 ? 8.824 -17.575 14.459 1.00 87.88 189 GLN A O 1
ATOM 1419 N N . ASP A 1 190 ? 8.619 -15.656 13.298 1.00 89.19 190 ASP A N 1
ATOM 1420 C CA . ASP A 1 190 ? 9.753 -15.886 12.397 1.00 89.19 190 ASP A CA 1
ATOM 1421 C C . ASP A 1 190 ? 11.081 -15.280 12.889 1.00 89.19 190 ASP A C 1
ATOM 1423 O O . ASP A 1 190 ? 12.123 -15.502 12.265 1.00 89.19 190 ASP A O 1
ATOM 1427 N N . GLN A 1 191 ? 11.074 -14.665 14.079 1.00 85.62 191 GLN A N 1
ATOM 1428 C CA . GLN A 1 191 ? 12.204 -13.991 14.736 1.00 85.62 191 GLN A CA 1
ATOM 1429 C C . GLN A 1 191 ? 12.609 -12.660 14.099 1.00 85.62 191 GLN A C 1
ATOM 1431 O O . GLN A 1 191 ? 13.607 -12.059 14.526 1.00 85.62 191 GLN A O 1
ATOM 1436 N N . GLU A 1 192 ? 11.842 -12.177 13.132 1.00 86.81 192 GLU A N 1
ATOM 1437 C CA . GLU A 1 192 ? 11.952 -10.832 12.602 1.00 86.81 192 GLU A CA 1
ATOM 1438 C C . GLU A 1 192 ? 10.808 -9.970 13.159 1.00 86.81 192 GLU A C 1
ATOM 1440 O O . GLU A 1 192 ? 9.824 -10.460 13.699 1.00 86.81 192 GLU A O 1
ATOM 1445 N N . CYS A 1 193 ? 11.011 -8.654 13.169 1.00 89.88 193 CYS A N 1
ATOM 1446 C CA . CYS A 1 193 ? 9.929 -7.710 13.413 1.00 89.88 193 CYS A CA 1
ATOM 1447 C C . CYS A 1 193 ? 9.850 -6.808 12.192 1.00 89.88 193 CYS A C 1
ATOM 1449 O O . CYS A 1 193 ? 10.686 -5.906 12.030 1.00 89.88 193 CYS A O 1
ATOM 1451 N N . ASP A 1 194 ? 8.873 -7.058 11.332 1.00 90.88 194 ASP A N 1
ATOM 1452 C CA . ASP A 1 194 ? 8.738 -6.381 10.050 1.00 90.88 194 ASP A CA 1
ATOM 1453 C C . ASP A 1 194 ? 7.288 -5.953 9.754 1.00 90.88 194 ASP A C 1
ATOM 1455 O O . ASP A 1 194 ? 6.405 -5.939 10.613 1.00 90.88 194 ASP A O 1
ATOM 1459 N N . LEU A 1 195 ? 7.032 -5.501 8.528 1.00 92.69 195 LEU A N 1
ATOM 1460 C CA . LEU A 1 195 ? 5.688 -5.071 8.141 1.00 92.69 195 LEU A CA 1
ATOM 1461 C C . LEU A 1 195 ? 4.717 -6.247 7.960 1.00 92.69 195 LEU A C 1
ATOM 1463 O O . LEU A 1 195 ? 3.502 -6.029 8.000 1.00 92.69 195 LEU A O 1
ATOM 1467 N N . VAL A 1 196 ? 5.218 -7.472 7.785 1.00 93.69 196 VAL A N 1
ATOM 1468 C CA . VAL A 1 196 ? 4.394 -8.681 7.741 1.00 93.69 196 VAL A CA 1
ATOM 1469 C C . VAL A 1 196 ? 3.771 -8.905 9.112 1.00 93.69 196 VAL A C 1
ATOM 1471 O O . VAL A 1 196 ? 2.557 -9.106 9.176 1.00 93.69 196 VAL A O 1
ATOM 1474 N N . ASP A 1 197 ? 4.524 -8.748 10.200 1.00 92.00 197 ASP A N 1
ATOM 1475 C CA . ASP A 1 197 ? 3.974 -8.845 11.557 1.00 92.00 197 ASP A CA 1
ATOM 1476 C C . ASP A 1 197 ? 2.873 -7.825 11.827 1.00 92.00 197 ASP A C 1
ATOM 1478 O O . ASP A 1 197 ? 1.798 -8.170 12.333 1.00 92.00 197 ASP A O 1
ATOM 1482 N N . LEU A 1 198 ? 3.109 -6.569 11.434 1.00 92.69 198 LEU A N 1
ATOM 1483 C CA . LEU A 1 198 ? 2.104 -5.520 11.558 1.00 92.69 198 LEU A CA 1
ATOM 1484 C C . LEU A 1 198 ? 0.859 -5.867 10.733 1.00 92.69 198 LEU A C 1
ATOM 1486 O O . LEU A 1 198 ? -0.259 -5.685 11.206 1.00 92.69 198 LEU A O 1
ATOM 1490 N N . SER A 1 199 ? 1.023 -6.418 9.528 1.00 92.38 199 SER A N 1
ATOM 1491 C CA . SER A 1 199 ? -0.112 -6.832 8.697 1.00 92.38 199 SER A CA 1
ATOM 1492 C C . SER A 1 199 ? -0.933 -7.959 9.338 1.00 92.38 199 SER A C 1
ATOM 1494 O O . SER A 1 199 ? -2.166 -7.907 9.315 1.00 92.38 199 SER A O 1
ATOM 1496 N N . VAL A 1 200 ? -0.274 -8.938 9.975 1.00 91.06 200 VAL A N 1
ATOM 1497 C CA . VAL A 1 200 ? -0.944 -10.031 10.696 1.00 91.06 200 VAL A CA 1
ATOM 1498 C C . VAL A 1 200 ? -1.706 -9.488 11.901 1.00 91.06 200 VAL A C 1
ATOM 1500 O O . VAL A 1 200 ? -2.847 -9.891 12.138 1.00 91.06 200 VAL A O 1
ATOM 1503 N N . LEU A 1 201 ? -1.112 -8.546 12.635 1.00 89.69 201 LEU A N 1
ATOM 1504 C CA . LEU A 1 201 ? -1.760 -7.877 13.760 1.00 89.69 201 LEU A CA 1
ATOM 1505 C C . LEU A 1 201 ? -3.001 -7.097 13.309 1.00 89.69 201 LEU A C 1
ATOM 1507 O O . LEU A 1 201 ? -4.074 -7.257 13.891 1.00 89.69 201 LEU A O 1
ATOM 1511 N N . LEU A 1 202 ? -2.880 -6.312 12.234 1.00 90.00 202 LEU A N 1
ATOM 1512 C CA . LEU A 1 202 ? -3.979 -5.498 11.713 1.00 90.00 202 LEU A CA 1
ATOM 1513 C C . LEU A 1 202 ? -5.131 -6.343 11.143 1.00 90.00 202 LEU A C 1
ATOM 1515 O O . LEU A 1 202 ? -6.287 -5.940 11.241 1.00 90.00 202 LEU A O 1
ATOM 1519 N N . TYR A 1 203 ? -4.846 -7.532 10.602 1.00 89.62 203 TYR A N 1
ATOM 1520 C CA . TYR A 1 203 ? -5.872 -8.463 10.112 1.00 89.62 203 TYR A CA 1
ATOM 1521 C C . TYR A 1 203 ? -6.848 -8.927 11.210 1.00 89.62 203 TYR A C 1
ATOM 1523 O O . TYR A 1 203 ? -7.988 -9.284 10.914 1.00 89.62 203 TYR A O 1
ATOM 1531 N N . HIS A 1 204 ? -6.421 -8.929 12.475 1.00 86.75 204 HIS A N 1
ATOM 1532 C CA . HIS A 1 204 ? -7.234 -9.406 13.599 1.00 86.75 204 HIS A CA 1
ATOM 1533 C C . HIS A 1 204 ? -8.092 -8.311 14.250 1.00 86.75 204 HIS A C 1
ATOM 1535 O O . HIS A 1 204 ? -8.827 -8.607 15.193 1.00 86.75 204 HIS A O 1
ATOM 1541 N N . ILE A 1 205 ? -8.027 -7.078 13.742 1.00 88.06 205 ILE A N 1
ATOM 1542 C CA . ILE A 1 205 ? -8.880 -5.973 14.183 1.00 88.06 205 ILE A CA 1
ATOM 1543 C C . ILE A 1 205 ? -10.254 -6.119 13.523 1.00 88.06 205 ILE A C 1
ATOM 1545 O O . ILE A 1 205 ? -10.353 -6.172 12.295 1.00 88.06 205 ILE A O 1
ATOM 1549 N N . LEU A 1 206 ? -11.312 -6.171 14.337 1.00 79.75 206 LEU A N 1
ATOM 1550 C CA . LEU A 1 206 ? -12.705 -6.344 13.900 1.00 79.75 206 LEU A CA 1
ATOM 1551 C C . LEU A 1 206 ? -13.635 -5.239 14.415 1.00 79.75 206 LEU A C 1
ATOM 1553 O O . LEU A 1 206 ? -13.376 -4.673 15.502 1.00 79.75 206 LEU A O 1
#

Sequence (206 aa):
MIVLAALFLLLTVRSASAVSQDVTATVRLSVCGDLVAEGSEECDNLDLRDQTCRSLGYFAGDLSCDIACEFDELGCYGTAPTPTPTPTPAPTPTPTPTPTPTPTTNHELTAITSTLAVIPTVEITQERVTAVPLLPTPIAIFDTNHDGKITQEELNSIIDVWIGEWVNFVTNLSTDRVVLEPLKCDVNQDQECDLVDLSVLLYHIL

pLDDT: mean 76.75, std 15.66, range [39.81, 96.81]